Protein AF-0000000076625108 (afdb_homodimer)

Nearest PDB structures (foldseek):
  8j07-assembly1_r7  TM=9.253E-01  e=2.426E-12  Homo sapiens
  8glv-assembly1_AS  TM=9.129E-01  e=2.991E-11  Chlamydomonas reinhardtii
  8rgi-assembly1_B  TM=8.796E-01  e=7.860E-11  Homo sapiens
  8glv-assembly1_Lr  TM=9.052E-01  e=5.172E-09  Chlamydomonas reinhardtii
  8bx8-assembly1_O  TM=8.655E-01  e=1.254E-09  Tetrahymena thermophila

Structure (mmCIF, N/CA/C/O backbone):
data_AF-0000000076625108-model_v1
#
loop_
_entity.id
_entity.type
_entity.pdbx_description
1 polymer 'Dynein light chain'
#
loop_
_atom_site.group_PDB
_atom_site.id
_atom_site.type_symbol
_atom_site.label_atom_id
_atom_site.label_alt_id
_atom_site.label_comp_id
_atom_site.label_asym_id
_atom_site.label_entity_id
_atom_site.label_seq_id
_atom_site.pdbx_PDB_ins_code
_atom_site.Cartn_x
_atom_site.Cartn_y
_atom_site.Cartn_z
_atom_site.occupancy
_atom_site.B_iso_or_equiv
_atom_site.auth_seq_id
_atom_site.auth_comp_id
_atom_site.auth_asym_id
_atom_site.auth_atom_id
_atom_site.pdbx_PDB_model_num
ATOM 1 N N . MET A 1 1 ? -2.254 43.625 33.625 1 32.03 1 MET A N 1
ATOM 2 C CA . MET A 1 1 ? -2.299 42.156 33.688 1 32.03 1 MET A CA 1
ATOM 3 C C . MET A 1 1 ? -2.705 41.562 32.344 1 32.03 1 MET A C 1
ATOM 5 O O . MET A 1 1 ? -3.885 41.562 32 1 32.03 1 MET A O 1
ATOM 9 N N . LYS A 1 2 ? -2.039 41.875 31.297 1 38.66 2 LYS A N 1
ATOM 10 C CA . LYS A 1 2 ? -2.418 41.625 29.906 1 38.66 2 LYS A CA 1
ATOM 11 C C . LYS A 1 2 ? -2.486 40.156 29.578 1 38.66 2 LYS A C 1
ATOM 13 O O . LYS A 1 2 ? -1.507 39.438 29.766 1 38.66 2 LYS A O 1
ATOM 18 N N . GLY A 1 3 ? -3.65 39.469 29.844 1 35.78 3 GLY A N 1
ATOM 19 C CA . GLY A 1 3 ? -3.834 38.031 29.641 1 35.78 3 GLY A CA 1
ATOM 20 C C . GLY A 1 3 ? -3.363 37.562 28.266 1 35.78 3 GLY A C 1
ATOM 21 O O . GLY A 1 3 ? -3.811 38.094 27.25 1 35.78 3 GLY A O 1
ATOM 22 N N . THR A 1 4 ? -2.094 37.188 28.016 1 35.84 4 THR A N 1
ATOM 23 C CA . THR A 1 4 ? -1.548 36.594 26.812 1 35.84 4 THR A CA 1
ATOM 24 C C . THR A 1 4 ? -2.418 35.438 26.344 1 35.84 4 THR A C 1
ATOM 26 O O . THR A 1 4 ? -2.625 34.469 27.078 1 35.84 4 THR A O 1
ATOM 29 N N . ASN A 1 5 ? -3.561 35.656 25.641 1 36.81 5 ASN A N 1
ATOM 30 C CA . ASN A 1 5 ? -4.355 34.625 24.953 1 36.81 5 ASN A CA 1
ATOM 31 C C . ASN A 1 5 ? -3.477 33.688 24.141 1 36.81 5 ASN A C 1
ATOM 33 O O . ASN A 1 5 ? -2.941 34.062 23.109 1 36.81 5 ASN A O 1
ATOM 37 N N . SER A 1 6 ? -2.559 32.906 24.734 1 39.06 6 SER A N 1
ATOM 38 C CA . SER A 1 6 ? -1.94 31.812 24.016 1 39.06 6 SER A CA 1
ATOM 39 C C . SER A 1 6 ? -2.963 31.062 23.156 1 39.06 6 SER A C 1
ATOM 41 O O . SER A 1 6 ? -3.918 30.484 23.688 1 39.06 6 SER A O 1
ATOM 43 N N . GLN A 1 7 ? -3.461 31.625 22.094 1 38.47 7 GLN A N 1
ATOM 44 C CA . GLN A 1 7 ? -4.234 30.859 21.125 1 38.47 7 GLN A CA 1
ATOM 45 C C . GLN A 1 7 ? -3.676 29.438 20.969 1 38.47 7 GLN A C 1
ATOM 47 O O . GLN A 1 7 ? -2.572 29.25 20.469 1 38.47 7 GLN A O 1
ATOM 52 N N . GLU A 1 8 ? -3.693 28.594 22.016 1 37.47 8 GLU A N 1
ATOM 53 C CA . GLU A 1 8 ? -3.457 27.156 21.969 1 37.47 8 GLU A CA 1
ATOM 54 C C . GLU A 1 8 ? -4.055 26.547 20.703 1 37.47 8 GLU A C 1
ATOM 56 O O . GLU A 1 8 ? -5.23 26.766 20.391 1 37.47 8 GLU A O 1
ATOM 61 N N . ASN A 1 9 ? -3.443 26.688 19.562 1 40.31 9 ASN A N 1
ATOM 62 C CA . ASN A 1 9 ? -3.789 25.891 18.391 1 40.31 9 ASN A CA 1
ATOM 63 C C . ASN A 1 9 ? -4.387 24.547 18.781 1 40.31 9 ASN A C 1
ATOM 65 O O . ASN A 1 9 ? -3.678 23.672 19.281 1 40.31 9 ASN A O 1
ATOM 69 N N . TYR A 1 10 ? -5.457 24.453 19.5 1 40.16 10 TYR A N 1
ATOM 70 C CA . TYR A 1 10 ? -6.254 23.281 19.844 1 40.16 10 TYR A CA 1
ATOM 71 C C . TYR A 1 10 ? -6.398 22.359 18.641 1 40.16 10 TYR A C 1
ATOM 73 O O . TYR A 1 10 ? -7.008 22.719 17.625 1 40.16 10 TYR A O 1
ATOM 81 N N . TRP A 1 11 ? -5.332 21.719 18.109 1 46.56 11 TRP A N 1
ATOM 82 C CA . TRP A 1 11 ? -5.492 20.609 17.172 1 46.56 11 TRP A CA 1
ATOM 83 C C . TRP A 1 11 ? -6.703 19.766 17.531 1 46.56 11 TRP A C 1
ATOM 85 O O . TRP A 1 11 ? -6.734 19.141 18.609 1 46.56 11 TRP A O 1
ATOM 95 N N . THR A 1 12 ? -7.812 20.109 17.312 1 50.09 12 THR A N 1
ATOM 96 C CA . THR A 1 12 ? -9.016 19.344 17.625 1 50.09 12 THR A CA 1
ATOM 97 C C . THR A 1 12 ? -8.953 17.969 17 1 50.09 12 THR A C 1
ATOM 99 O O . THR A 1 12 ? -8.68 17.828 15.797 1 50.09 12 THR A O 1
ATOM 102 N N . ARG A 1 13 ? -8.477 16.938 17.766 1 54.97 13 ARG A N 1
ATOM 103 C CA . ARG A 1 13 ? -8.664 15.547 17.375 1 54.97 13 ARG A CA 1
ATOM 104 C C . ARG A 1 13 ? -10.031 15.328 16.75 1 54.97 13 ARG A C 1
ATOM 106 O O . ARG A 1 13 ? -11.016 15.953 17.156 1 54.97 13 ARG A O 1
ATOM 113 N N . PRO A 1 14 ? -10 14.797 15.539 1 57.16 14 PRO A N 1
ATOM 114 C CA . PRO A 1 14 ? -11.297 14.555 14.898 1 57.16 14 PRO A CA 1
ATOM 115 C C . PRO A 1 14 ? -12.32 13.945 15.859 1 57.16 14 PRO A C 1
ATOM 117 O O . PRO A 1 14 ? -11.953 13.203 16.766 1 57.16 14 PRO A O 1
ATOM 120 N N . SER A 1 15 ? -13.508 14.523 15.836 1 62.19 15 SER A N 1
ATOM 121 C CA . SER A 1 15 ? -14.609 13.82 16.5 1 62.19 15 SER A CA 1
ATOM 122 C C . SER A 1 15 ? -14.758 12.398 15.961 1 62.19 15 SER A C 1
ATOM 124 O O . SER A 1 15 ? -14.234 12.078 14.891 1 62.19 15 SER A O 1
ATOM 126 N N . TYR A 1 16 ? -15.234 11.414 16.797 1 53.62 16 TYR A N 1
ATOM 127 C CA . TYR A 1 16 ? -15.43 10.016 16.469 1 53.62 16 TYR A CA 1
ATOM 128 C C . TYR A 1 16 ? -16.031 9.867 15.078 1 53.62 16 TYR A C 1
ATOM 130 O O . TYR A 1 16 ? -15.688 8.953 14.328 1 53.62 16 TYR A O 1
ATOM 138 N N . LYS A 1 17 ? -16.859 10.898 14.75 1 59.78 17 LYS A N 1
ATOM 139 C CA . LYS A 1 17 ? -17.578 10.805 13.492 1 59.78 17 LYS A CA 1
ATOM 140 C C . LYS A 1 17 ? -16.688 11.133 12.305 1 59.78 17 LYS A C 1
ATOM 142 O O . LYS A 1 17 ? -17.016 10.812 11.164 1 59.78 17 LYS A O 1
ATOM 147 N N . GLU A 1 18 ? -15.555 11.602 12.656 1 72.5 18 GLU A N 1
ATOM 148 C CA . GLU A 1 18 ? -14.711 12.086 11.57 1 72.5 18 GLU A CA 1
ATOM 149 C C . GLU A 1 18 ? -13.492 11.195 11.375 1 72.5 18 GLU A C 1
ATOM 151 O O . GLU A 1 18 ? -12.539 11.578 10.695 1 72.5 18 GLU A O 1
ATOM 156 N N . LYS A 1 19 ? -13.68 9.953 11.875 1 87.94 19 LYS A N 1
ATOM 157 C CA . LYS A 1 19 ? -12.516 9.078 11.812 1 87.94 19 LYS A CA 1
ATOM 158 C C . LYS A 1 19 ? -12.586 8.156 10.594 1 87.94 19 LYS A C 1
ATOM 160 O O . LYS A 1 19 ? -13.672 7.867 10.094 1 87.94 19 LYS A O 1
ATOM 165 N N . PHE A 1 20 ? -11.523 7.832 10.07 1 95.69 20 PHE A N 1
ATOM 166 C CA . PHE A 1 20 ? -11.43 6.785 9.062 1 95.69 20 PHE A CA 1
ATOM 167 C C . PHE A 1 20 ? -11.883 5.445 9.625 1 95.69 20 PHE A C 1
ATOM 169 O O . PHE A 1 20 ? -11.359 4.984 10.641 1 95.69 20 PHE A O 1
ATOM 176 N N . CYS A 1 21 ? -12.898 4.809 8.984 1 95.69 21 CYS A N 1
ATOM 177 C CA . CYS A 1 21 ? -13.461 3.551 9.461 1 95.69 21 CYS A CA 1
ATOM 178 C C . CYS A 1 21 ? -13.062 2.395 8.547 1 95.69 21 CYS A C 1
ATOM 180 O O . CYS A 1 21 ? -13.688 2.178 7.508 1 95.69 21 CYS A O 1
ATOM 182 N N . PRO A 1 22 ? -12.141 1.574 8.992 1 97.31 22 PRO A N 1
ATOM 183 C CA . PRO A 1 22 ? -11.648 0.496 8.133 1 97.31 22 PRO A CA 1
ATOM 184 C C . PRO A 1 22 ? -12.75 -0.484 7.723 1 97.31 22 PRO A C 1
ATOM 186 O O . PRO A 1 22 ? -12.75 -0.975 6.59 1 97.31 22 PRO A O 1
ATOM 189 N N . LEU A 1 23 ? -13.68 -0.772 8.602 1 97.19 23 LEU A N 1
ATOM 190 C CA . LEU A 1 23 ? -14.742 -1.723 8.289 1 97.19 23 LEU A CA 1
ATOM 191 C C . LEU A 1 23 ? -15.625 -1.2 7.164 1 97.19 23 LEU A C 1
ATOM 193 O O . LEU A 1 23 ? -15.961 -1.941 6.238 1 97.19 23 LEU A O 1
ATOM 197 N N . LYS A 1 24 ? -16 0.009 7.238 1 97.19 24 LYS A N 1
ATOM 198 C CA . LYS A 1 24 ? -16.797 0.635 6.188 1 97.19 24 LYS A CA 1
ATOM 199 C C . LYS A 1 24 ? -16.031 0.652 4.859 1 97.19 24 LYS A C 1
ATOM 201 O O . LYS A 1 24 ? -16.609 0.346 3.811 1 97.19 24 LYS A O 1
ATOM 206 N N . VAL A 1 25 ? -14.797 0.988 4.879 1 98.25 25 VAL A N 1
ATOM 207 C CA . VAL A 1 25 ? -13.969 1.066 3.674 1 98.25 25 VAL A CA 1
ATOM 208 C C . VAL A 1 25 ? -13.82 -0.324 3.062 1 98.25 25 VAL A C 1
ATOM 210 O O . VAL A 1 25 ? -13.875 -0.481 1.84 1 98.25 25 VAL A O 1
ATOM 213 N N . ARG A 1 26 ? -13.695 -1.287 3.893 1 98.31 26 ARG A N 1
A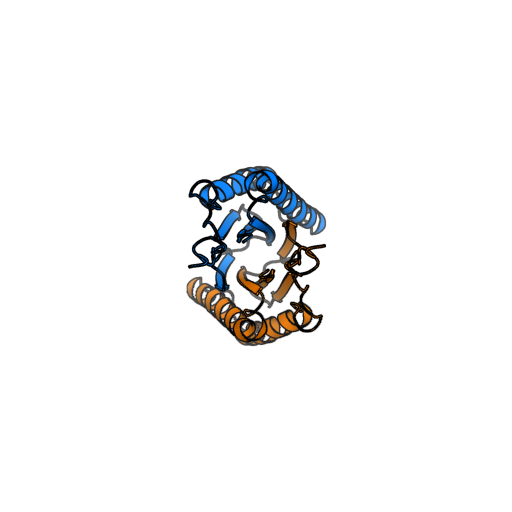TOM 214 C CA . ARG A 1 26 ? -13.602 -2.66 3.408 1 98.31 26 ARG A CA 1
ATOM 215 C C . ARG A 1 26 ? -14.867 -3.064 2.658 1 98.31 26 ARG A C 1
ATOM 217 O O . ARG A 1 26 ? -14.797 -3.715 1.614 1 98.31 26 ARG A O 1
ATOM 224 N N . GLU A 1 27 ? -15.961 -2.707 3.174 1 98.44 27 GLU A N 1
ATOM 225 C CA . GLU A 1 27 ? -17.219 -3 2.502 1 98.44 27 GLU A CA 1
ATOM 226 C C . GLU A 1 27 ? -17.297 -2.307 1.144 1 98.44 27 GLU A C 1
ATOM 228 O O . GLU A 1 27 ? -17.781 -2.885 0.171 1 98.44 27 GLU A O 1
ATOM 233 N N . ILE A 1 28 ? -16.875 -1.122 1.081 1 98.31 28 ILE A N 1
ATOM 234 C CA . ILE A 1 28 ? -16.812 -0.384 -0.177 1 98.31 28 ILE A CA 1
ATOM 235 C C . ILE A 1 28 ? -15.93 -1.124 -1.174 1 98.31 28 ILE A C 1
ATOM 237 O O . ILE A 1 28 ? -16.312 -1.33 -2.326 1 98.31 28 ILE A O 1
ATOM 241 N N . MET A 1 29 ? -14.719 -1.579 -0.732 1 98.75 29 MET A N 1
ATOM 242 C CA . MET A 1 29 ? -13.789 -2.297 -1.596 1 98.75 29 MET A CA 1
ATOM 243 C C . MET A 1 29 ? -14.398 -3.602 -2.094 1 98.75 29 MET A C 1
ATOM 245 O O . MET A 1 29 ? -14.305 -3.926 -3.279 1 98.75 29 MET A O 1
ATOM 249 N N . LYS A 1 30 ? -15.047 -4.27 -1.184 1 98.75 30 LYS A N 1
ATOM 250 C CA . LYS A 1 30 ? -15.711 -5.523 -1.529 1 98.75 30 LYS A CA 1
ATOM 251 C C . LYS A 1 30 ? -16.734 -5.32 -2.635 1 98.75 30 LYS A C 1
ATOM 253 O O . LYS A 1 30 ? -16.75 -6.051 -3.627 1 98.75 30 LYS A O 1
ATOM 258 N N . ASN A 1 31 ? -17.516 -4.293 -2.516 1 98.69 31 ASN A N 1
ATOM 259 C CA . ASN A 1 31 ? -18.594 -4.012 -3.451 1 98.69 31 ASN A CA 1
ATOM 260 C C . ASN A 1 31 ? -18.062 -3.578 -4.812 1 98.69 31 ASN A C 1
ATOM 262 O O . ASN A 1 31 ? -18.75 -3.73 -5.828 1 98.69 31 ASN A O 1
ATOM 266 N N . ILE A 1 32 ? -16.906 -3.07 -4.859 1 98.69 32 ILE A N 1
ATOM 267 C CA . ILE A 1 32 ? -16.297 -2.605 -6.109 1 98.69 32 ILE A CA 1
ATOM 268 C C . ILE A 1 32 ? -15.555 -3.752 -6.781 1 98.69 32 ILE A C 1
ATOM 270 O O . ILE A 1 32 ? -15.648 -3.936 -7.996 1 98.69 32 ILE A O 1
ATOM 274 N N . VAL A 1 33 ? -14.852 -4.574 -6.039 1 98.75 33 VAL A N 1
ATOM 275 C CA . VAL A 1 33 ? -13.914 -5.562 -6.562 1 98.75 33 VAL A CA 1
ATOM 276 C C . VAL A 1 33 ? -14.672 -6.801 -7.031 1 98.75 33 VAL A C 1
ATOM 278 O O . VAL A 1 33 ? -14.453 -7.285 -8.141 1 98.75 33 VAL A O 1
ATOM 281 N N . GLU A 1 34 ? -15.523 -7.309 -6.238 1 98.56 34 GLU A N 1
ATOM 282 C CA . GLU A 1 34 ? -16.141 -8.609 -6.48 1 98.56 34 GLU A CA 1
ATOM 283 C C . GLU A 1 34 ? -16.891 -8.633 -7.805 1 98.56 34 GLU A C 1
ATOM 285 O O . GLU A 1 34 ? -16.688 -9.516 -8.633 1 98.56 34 GLU A O 1
ATOM 290 N N . PRO A 1 35 ? -17.719 -7.617 -8.117 1 98.25 35 PRO A N 1
ATOM 291 C CA . PRO A 1 35 ? -18.422 -7.656 -9.406 1 98.25 35 PRO A CA 1
ATOM 292 C C . PRO A 1 35 ? -17.484 -7.578 -10.602 1 98.25 35 PRO A C 1
ATOM 294 O O . PRO A 1 35 ? -17.797 -8.086 -11.68 1 98.25 35 PRO A O 1
ATOM 297 N N . LYS A 1 36 ? -16.328 -6.996 -10.461 1 97.69 36 LYS A N 1
ATOM 298 C CA . LYS A 1 36 ? -15.391 -6.797 -11.562 1 97.69 36 LYS A CA 1
ATOM 299 C C . LYS A 1 36 ? -14.555 -8.047 -11.805 1 97.69 36 LYS A C 1
ATOM 301 O O . LYS A 1 36 ? -14.18 -8.344 -12.945 1 97.69 36 LYS A O 1
ATOM 306 N N . LEU A 1 37 ? -14.289 -8.852 -10.695 1 97.25 37 LEU A N 1
ATOM 307 C CA . LEU A 1 37 ? -13.219 -9.828 -10.852 1 97.25 37 LEU A CA 1
ATOM 308 C C . LEU A 1 37 ? -13.734 -11.242 -10.648 1 97.25 37 LEU A C 1
ATOM 310 O O . LEU A 1 37 ? -13.031 -12.219 -10.93 1 97.25 37 LEU A O 1
ATOM 314 N N . ILE A 1 38 ? -14.961 -11.453 -10.188 1 97 38 ILE A N 1
ATOM 315 C CA . ILE A 1 38 ? -15.445 -12.758 -9.766 1 97 38 ILE A CA 1
ATOM 316 C C . ILE A 1 38 ? -15.367 -13.742 -10.938 1 97 38 ILE A C 1
ATOM 318 O O . ILE A 1 38 ? -15.07 -14.922 -10.75 1 97 38 ILE A O 1
ATOM 322 N N . GLU A 1 39 ? -15.547 -13.266 -12.133 1 94.94 39 GLU A N 1
ATOM 323 C CA . GLU A 1 39 ? -15.562 -14.164 -13.289 1 94.94 39 GLU A CA 1
ATOM 324 C C . GLU A 1 39 ? -14.344 -13.945 -14.18 1 94.94 39 GLU A C 1
ATOM 326 O O . GLU A 1 39 ? -14.242 -14.539 -15.25 1 94.94 39 GLU A O 1
ATOM 331 N N . GLU A 1 40 ? -13.508 -13.07 -13.766 1 94.69 40 GLU A N 1
ATOM 332 C CA . GLU A 1 40 ? -12.359 -12.727 -14.602 1 94.69 40 GLU A CA 1
ATOM 333 C C . GLU A 1 40 ? -11.234 -13.734 -14.438 1 94.69 40 GLU A C 1
ATOM 335 O O . GLU A 1 40 ? -11.023 -14.273 -13.352 1 94.69 40 GLU A O 1
ATOM 340 N N . LYS A 1 41 ? -10.594 -14.047 -15.531 1 93.38 41 LYS A N 1
ATOM 341 C CA . LYS A 1 41 ? -9.398 -14.883 -15.508 1 93.38 41 LYS A CA 1
ATOM 342 C C . LYS A 1 41 ? -8.133 -14.047 -15.68 1 93.38 41 LYS A C 1
ATOM 344 O O . LYS A 1 41 ? -8.164 -13 -16.328 1 93.38 41 LYS A O 1
ATOM 349 N N . TYR A 1 42 ? -7.188 -14.516 -15.016 1 91.75 42 TYR A N 1
ATOM 350 C CA . TYR A 1 42 ? -5.906 -13.852 -15.219 1 91.75 42 TYR A CA 1
ATOM 351 C C .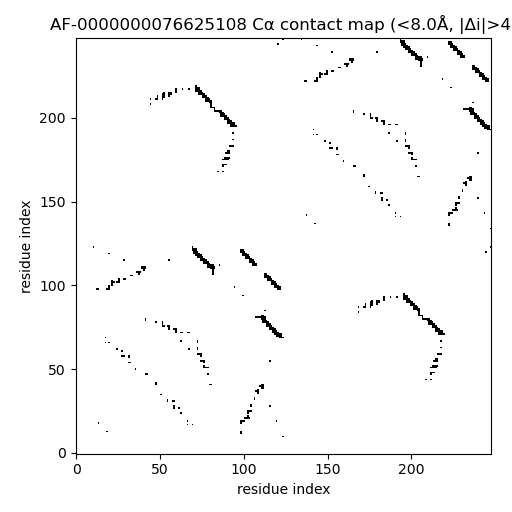 TYR A 1 42 ? -5.32 -14.195 -16.578 1 91.75 42 TYR A C 1
ATOM 353 O O . TYR A 1 42 ? -4.5 -15.102 -16.703 1 91.75 42 TYR A O 1
ATOM 361 N N . GLN A 1 43 ? -5.984 -13.625 -17.609 1 80.19 43 GLN A N 1
ATOM 362 C CA . GLN A 1 43 ? -5.602 -13.859 -18.984 1 80.19 43 GLN A CA 1
ATOM 363 C C . GLN A 1 43 ? -5.324 -12.555 -19.719 1 80.19 43 GLN A C 1
ATOM 365 O O . GLN A 1 43 ? -6.156 -11.641 -19.719 1 80.19 43 GLN A O 1
ATOM 370 N N . GLY A 1 44 ? -4.062 -12.258 -19.906 1 75 44 GLY A N 1
ATOM 371 C CA . GLY A 1 44 ? -3.658 -11.109 -20.688 1 75 44 GLY A CA 1
ATOM 372 C C . GLY A 1 44 ? -3.271 -9.906 -19.844 1 75 44 GLY A C 1
ATOM 373 O O . GLY A 1 44 ? -4.082 -9.406 -19.062 1 75 44 GLY A O 1
ATOM 374 N N . ARG A 1 45 ? -2.285 -9.383 -20.016 1 75.75 45 ARG A N 1
ATOM 375 C CA . ARG A 1 45 ? -1.672 -8.32 -1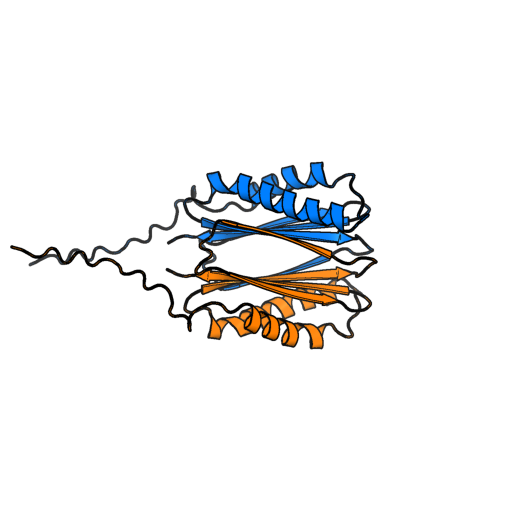9.234 1 75.75 45 ARG A CA 1
ATOM 376 C C . ARG A 1 45 ? -2.461 -7.02 -19.359 1 75.75 45 ARG A C 1
ATOM 378 O O . ARG A 1 45 ? -2.705 -6.332 -18.375 1 75.75 45 ARG A O 1
ATOM 385 N N . THR A 1 46 ? -3.053 -6.887 -20.516 1 83.44 46 THR A N 1
ATOM 386 C CA . THR A 1 46 ? -3.699 -5.605 -20.766 1 83.44 46 THR A CA 1
ATOM 387 C C . THR A 1 46 ? -5.008 -5.492 -19.984 1 83.44 46 THR A C 1
ATOM 389 O O . THR A 1 46 ? -5.277 -4.465 -19.359 1 83.44 46 THR A O 1
ATOM 392 N N . ALA A 1 47 ? -5.73 -6.531 -20 1 89 47 ALA A N 1
ATOM 393 C CA . ALA A 1 47 ? -7.012 -6.504 -19.297 1 89 47 ALA A CA 1
ATOM 394 C C . ALA A 1 47 ? -6.809 -6.375 -17.781 1 89 47 ALA A C 1
ATOM 396 O O . ALA A 1 47 ? -7.508 -5.605 -17.125 1 89 47 ALA A O 1
ATOM 397 N N . ILE A 1 48 ? -5.879 -7.047 -17.297 1 93.06 48 ILE A N 1
ATOM 398 C CA . ILE A 1 48 ? -5.617 -7.027 -15.859 1 93.06 48 ILE A CA 1
ATOM 399 C C . ILE A 1 48 ? -5.125 -5.645 -15.445 1 93.06 48 ILE A C 1
ATOM 401 O O . ILE A 1 48 ? -5.52 -5.125 -14.398 1 93.06 48 ILE A O 1
ATOM 405 N N . ASN A 1 49 ? -4.316 -5.07 -16.328 1 94.25 49 ASN A N 1
ATOM 406 C CA . ASN A 1 49 ? -3.863 -3.711 -16.047 1 94.25 49 ASN A CA 1
ATOM 407 C C . ASN A 1 49 ? -5.035 -2.736 -15.953 1 94.25 49 ASN A C 1
ATOM 409 O O . ASN A 1 49 ? -5.062 -1.881 -15.062 1 94.25 49 ASN A O 1
ATOM 413 N N . GLN A 1 50 ? -5.898 -2.881 -16.828 1 96.12 50 GLN A N 1
ATOM 414 C CA . GLN A 1 50 ? -7.059 -1.996 -16.812 1 96.12 50 GLN A CA 1
ATOM 415 C C . GLN A 1 50 ? -7.883 -2.178 -15.539 1 96.12 50 GLN A C 1
ATOM 417 O O . GLN A 1 50 ? -8.398 -1.207 -14.984 1 96.12 50 GLN A O 1
ATOM 422 N N . TYR A 1 51 ? -8 -3.41 -15.086 1 97.19 51 TYR A N 1
ATOM 423 C CA . TYR A 1 51 ? -8.742 -3.68 -13.859 1 97.19 51 TYR A CA 1
ATOM 424 C C . TYR A 1 51 ? -8.078 -3.012 -12.656 1 97.19 51 TYR A C 1
ATOM 426 O O . TYR A 1 51 ? -8.766 -2.459 -11.797 1 97.19 51 TYR A O 1
ATOM 434 N N . THR A 1 52 ? -6.742 -3.109 -12.625 1 97.75 52 THR A N 1
ATOM 435 C CA . THR A 1 52 ? -6.07 -2.479 -11.492 1 97.75 52 THR A CA 1
ATOM 436 C C . THR A 1 52 ? -6.375 -0.983 -11.453 1 97.75 52 THR A C 1
ATOM 438 O O . THR A 1 52 ? -6.676 -0.436 -10.391 1 97.75 52 THR A O 1
ATOM 441 N N . TYR A 1 53 ? -6.395 -0.357 -12.586 1 97.5 53 TYR A N 1
ATOM 442 C CA . TYR A 1 53 ? -6.641 1.079 -12.648 1 97.5 53 TYR A CA 1
ATOM 443 C C . TYR A 1 53 ? -8.094 1.401 -12.32 1 97.5 53 TYR A C 1
ATOM 445 O O . TYR A 1 53 ? -8.367 2.326 -11.555 1 97.5 53 TYR A O 1
ATOM 453 N N . ASP A 1 54 ? -8.953 0.675 -12.852 1 98.38 54 ASP A N 1
ATOM 454 C CA . ASP A 1 54 ? -10.375 0.91 -12.641 1 98.38 54 ASP A CA 1
ATOM 455 C C . ASP A 1 54 ? -10.758 0.744 -11.172 1 98.38 54 ASP A C 1
ATOM 457 O O . ASP A 1 54 ? -11.523 1.543 -10.625 1 98.38 54 ASP A O 1
ATOM 461 N N . ILE A 1 55 ? -10.227 -0.279 -10.617 1 98.69 55 ILE A N 1
ATOM 462 C CA . ILE A 1 55 ? -10.531 -0.544 -9.219 1 98.69 55 ILE A CA 1
ATOM 463 C C . ILE A 1 55 ? -9.945 0.559 -8.336 1 98.69 55 ILE A C 1
ATOM 465 O O . ILE A 1 55 ? -10.625 1.103 -7.469 1 98.69 55 ILE A O 1
ATOM 469 N N . ALA A 1 56 ? -8.727 0.915 -8.57 1 98.62 56 ALA A N 1
ATOM 470 C CA . ALA A 1 56 ? -8.094 1.976 -7.793 1 98.62 56 ALA A CA 1
ATOM 471 C C . ALA A 1 56 ? -8.875 3.281 -7.906 1 98.62 56 ALA A C 1
ATOM 473 O O . ALA A 1 56 ? -9.133 3.947 -6.902 1 98.62 56 ALA A O 1
ATOM 474 N N . GLU A 1 57 ? -9.242 3.586 -9.078 1 98.38 57 GLU A N 1
ATOM 475 C CA . GLU A 1 57 ? -9.992 4.812 -9.328 1 98.38 57 GLU A CA 1
ATOM 476 C C . GLU A 1 57 ? -11.359 4.777 -8.656 1 98.38 57 GLU A C 1
ATOM 478 O O . GLU A 1 57 ? -11.773 5.75 -8.023 1 98.38 57 GLU A O 1
ATOM 483 N N . SER A 1 58 ? -12.07 3.742 -8.773 1 98.5 58 SER A N 1
ATOM 484 C CA . SER A 1 58 ? -13.406 3.604 -8.195 1 98.5 58 SER A CA 1
ATOM 485 C C . SER A 1 58 ? -13.367 3.689 -6.676 1 98.5 58 SER A C 1
ATOM 487 O O . SER A 1 58 ? -14.203 4.359 -6.062 1 98.5 58 SER A O 1
ATOM 489 N N . VAL A 1 59 ? -12.391 2.979 -6.09 1 98.56 59 VAL A N 1
ATOM 490 C CA . VAL A 1 59 ? -12.273 3.016 -4.637 1 98.56 59 VAL A CA 1
ATOM 491 C C . VAL A 1 59 ? -11.914 4.43 -4.184 1 98.56 59 VAL A C 1
ATOM 493 O O . VAL A 1 59 ? -12.539 4.973 -3.27 1 98.56 59 VAL A O 1
ATOM 496 N N . ARG A 1 60 ? -10.938 5.031 -4.816 1 98 60 ARG A N 1
ATOM 497 C CA . ARG A 1 60 ? -10.555 6.395 -4.469 1 98 60 ARG A CA 1
ATOM 498 C C . ARG A 1 60 ? -11.75 7.344 -4.57 1 98 60 ARG A C 1
ATOM 500 O O . ARG A 1 60 ? -11.977 8.156 -3.67 1 98 60 ARG A O 1
ATOM 507 N N . ASN A 1 61 ? -12.492 7.246 -5.648 1 98 61 ASN A N 1
ATOM 508 C CA . ASN A 1 61 ? -13.656 8.109 -5.863 1 98 61 ASN A CA 1
ATOM 509 C C . ASN A 1 61 ? -14.719 7.887 -4.797 1 98 61 ASN A C 1
ATOM 511 O O . ASN A 1 61 ? -15.359 8.836 -4.344 1 98 61 ASN A O 1
ATOM 515 N N . ALA A 1 62 ? -14.93 6.699 -4.41 1 97.62 62 ALA A N 1
ATOM 516 C CA . ALA A 1 62 ? -15.922 6.383 -3.381 1 97.62 62 ALA A CA 1
ATOM 517 C C . ALA A 1 62 ? -15.516 6.977 -2.033 1 97.62 62 ALA A C 1
ATOM 519 O O . ALA A 1 62 ? -16.375 7.34 -1.226 1 97.62 62 ALA A O 1
ATOM 520 N N . LEU A 1 63 ? -14.234 7.059 -1.772 1 97.25 63 LEU A N 1
ATOM 521 C CA . LEU A 1 63 ? -13.742 7.547 -0.488 1 97.25 63 LEU A CA 1
ATOM 522 C C . LEU A 1 63 ? -13.672 9.07 -0.476 1 97.25 63 LEU A C 1
ATOM 524 O O . LEU A 1 63 ? -13.617 9.688 0.591 1 97.25 63 LEU A O 1
ATOM 528 N N . LYS A 1 64 ? -13.562 9.688 -1.587 1 94.75 64 LYS A N 1
ATOM 529 C CA . LYS A 1 64 ? -13.336 11.117 -1.738 1 94.75 64 LYS A CA 1
ATOM 530 C C . LYS A 1 64 ? -14.367 11.922 -0.952 1 94.75 64 LYS A C 1
ATOM 532 O O . LYS A 1 64 ? -14.008 12.742 -0.105 1 94.75 64 LYS A O 1
ATOM 537 N N . ASP A 1 65 ? -15.609 11.688 -1.109 1 87.06 65 ASP A N 1
ATOM 538 C CA . ASP A 1 65 ? -16.625 12.523 -0.479 1 87.06 65 ASP A CA 1
ATOM 539 C C . ASP A 1 65 ? -16.75 12.219 1.013 1 87.06 65 ASP A C 1
ATOM 541 O O . ASP A 1 65 ? -17.188 13.062 1.793 1 87.06 65 ASP A O 1
ATOM 545 N N . GLU A 1 66 ? -16.219 11.125 1.336 1 90.81 66 GLU A N 1
ATOM 546 C CA . GLU A 1 66 ? -16.406 10.672 2.711 1 90.81 66 GLU A CA 1
ATOM 547 C C . GLU A 1 66 ? -15.234 11.086 3.596 1 90.81 66 GLU A C 1
ATOM 549 O O . GLU A 1 66 ? -15.422 11.43 4.762 1 90.81 66 GLU A O 1
ATOM 554 N N . TYR A 1 67 ? -14.07 11.117 3.025 1 93.44 67 TYR A N 1
ATOM 555 C CA . TYR A 1 67 ? -12.922 11.188 3.924 1 93.44 67 TYR A CA 1
ATOM 556 C C . TYR A 1 67 ? -12 12.336 3.539 1 93.44 67 TYR A C 1
ATOM 558 O O . TYR A 1 67 ? -11.188 12.789 4.352 1 93.44 67 TYR A O 1
ATOM 566 N N . THR A 1 68 ? -12.062 12.953 2.467 1 91.5 68 THR A N 1
ATOM 567 C CA . THR A 1 68 ? -10.961 13.766 1.956 1 91.5 68 THR A CA 1
ATOM 568 C C . THR A 1 68 ? -10.984 15.156 2.584 1 91.5 68 THR A C 1
ATOM 570 O O . THR A 1 68 ? -10.047 15.938 2.395 1 91.5 68 THR A O 1
ATOM 573 N N . ASN A 1 69 ? -12.023 15.438 3.322 1 91.5 69 ASN A N 1
ATOM 574 C CA . ASN A 1 69 ? -12.023 16.703 4.062 1 91.5 69 ASN A CA 1
ATOM 575 C C . ASN A 1 69 ? -11.016 16.672 5.211 1 91.5 69 ASN A C 1
ATOM 577 O O . ASN A 1 69 ? -10.5 17.719 5.613 1 91.5 69 ASN A O 1
ATOM 581 N N . ARG A 1 70 ? -10.703 15.523 5.699 1 93.12 70 ARG A N 1
ATOM 582 C CA . ARG A 1 70 ? -9.867 15.438 6.895 1 93.12 70 ARG A CA 1
ATOM 583 C C . ARG A 1 70 ? -8.703 14.469 6.68 1 93.12 70 ARG A C 1
ATOM 585 O O . ARG A 1 70 ? -7.852 14.312 7.555 1 93.12 70 ARG A O 1
ATOM 592 N N . PHE A 1 71 ? -8.68 13.836 5.531 1 96.44 71 PHE A N 1
ATOM 593 C CA . PHE A 1 71 ? -7.648 12.836 5.309 1 96.44 71 PHE A CA 1
ATOM 594 C C . PHE A 1 71 ? -7.031 12.992 3.924 1 96.44 71 PHE A C 1
ATOM 596 O O . PHE A 1 71 ? -7.734 13.289 2.955 1 96.44 71 PHE A O 1
ATOM 603 N N . LYS A 1 72 ? -5.754 12.766 3.814 1 96.81 72 LYS A N 1
ATOM 604 C CA . LYS A 1 72 ? -5.125 12.359 2.561 1 96.81 72 LYS A CA 1
ATOM 605 C C . LYS A 1 72 ? -5.336 10.875 2.293 1 96.81 72 LYS A C 1
ATOM 607 O O . LYS A 1 72 ? -5.195 10.047 3.197 1 96.81 72 LYS A O 1
ATOM 612 N N . ILE A 1 73 ? -5.664 10.531 1.037 1 97.75 73 ILE A N 1
ATOM 613 C CA . ILE A 1 73 ? -6.02 9.148 0.719 1 97.75 73 ILE A CA 1
ATOM 614 C C . ILE A 1 73 ? -5.121 8.633 -0.4 1 97.75 73 ILE A C 1
ATOM 616 O O . ILE A 1 73 ? -4.879 9.328 -1.387 1 97.75 73 ILE A O 1
ATOM 620 N N . MET A 1 74 ? -4.625 7.449 -0.269 1 97.44 74 MET A N 1
ATOM 621 C CA . MET A 1 74 ? -3.965 6.699 -1.333 1 97.44 74 MET A CA 1
ATOM 622 C C . MET A 1 74 ? -4.527 5.285 -1.431 1 97.44 74 MET A C 1
ATOM 624 O O . MET A 1 74 ? -4.672 4.598 -0.417 1 97.44 74 MET A O 1
ATOM 628 N N . VAL A 1 75 ? -4.855 4.898 -2.605 1 98.38 75 VAL A N 1
ATOM 629 C CA . VAL A 1 75 ? -5.352 3.551 -2.859 1 98.38 75 VAL A CA 1
ATOM 630 C C . VAL A 1 75 ? -4.355 2.789 -3.729 1 98.38 75 VAL A C 1
ATOM 632 O O . VAL A 1 75 ? -3.871 3.312 -4.734 1 98.38 75 VAL A O 1
ATOM 635 N N . GLN A 1 76 ? -4.035 1.627 -3.33 1 97.44 76 GLN A N 1
ATOM 636 C CA . GLN A 1 76 ? -3.164 0.722 -4.07 1 97.44 76 GLN A CA 1
ATOM 637 C C . GLN A 1 76 ? -3.865 -0.601 -4.363 1 97.44 76 GLN A C 1
ATOM 639 O O . GLN A 1 76 ? -4.492 -1.186 -3.477 1 97.44 76 GLN A O 1
ATOM 644 N N . VAL A 1 77 ? -3.723 -1.061 -5.613 1 98.06 77 VAL A N 1
ATOM 645 C CA . VAL A 1 77 ? -4.297 -2.332 -6.039 1 98.06 77 VAL A CA 1
ATOM 646 C C . VAL A 1 77 ? -3.205 -3.217 -6.641 1 98.06 77 VAL A C 1
ATOM 648 O O . VAL A 1 77 ? -2.4 -2.756 -7.453 1 98.06 77 VAL A O 1
ATOM 651 N N . VAL A 1 78 ? -3.145 -4.488 -6.234 1 95.44 78 VAL A N 1
ATOM 652 C CA . VAL A 1 78 ? -2.27 -5.5 -6.812 1 95.44 78 VAL A CA 1
ATOM 653 C C . VAL A 1 78 ? -3.1 -6.699 -7.27 1 95.44 78 VAL A C 1
ATOM 655 O O . VAL A 1 78 ? -3.883 -7.254 -6.496 1 95.44 78 VAL A O 1
ATOM 658 N N . ILE A 1 79 ? -2.971 -7.078 -8.484 1 94.88 79 ILE A N 1
ATOM 659 C CA . ILE A 1 79 ? -3.617 -8.273 -9.016 1 94.88 79 ILE A CA 1
ATOM 660 C C . ILE A 1 79 ? -2.564 -9.227 -9.578 1 94.88 79 ILE A C 1
ATOM 662 O O . ILE A 1 79 ? -1.65 -8.805 -10.289 1 94.88 79 ILE A O 1
ATOM 666 N N . GLY A 1 80 ? -2.672 -10.469 -9.242 1 92.12 80 GLY A N 1
ATOM 667 C CA . GLY A 1 80 ? -1.768 -11.484 -9.75 1 92.12 80 GLY A CA 1
ATOM 668 C C . GLY A 1 80 ? -2.451 -12.812 -10.016 1 92.12 80 GLY A C 1
ATOM 669 O O . GLY A 1 80 ? -3.592 -13.023 -9.602 1 92.12 80 GLY A O 1
ATOM 670 N N . GLU A 1 81 ? -1.728 -13.578 -10.734 1 90.88 81 GLU A N 1
ATOM 671 C CA . GLU A 1 81 ? -2.227 -14.93 -10.992 1 90.88 81 GLU A CA 1
ATOM 672 C C . GLU A 1 81 ? -2.203 -15.781 -9.727 1 90.88 81 GLU A C 1
ATOM 674 O O . GLU A 1 81 ? -1.218 -15.773 -8.992 1 90.88 81 GLU A O 1
ATOM 679 N N . LYS A 1 82 ? -3.439 -16.312 -9.422 1 86.19 82 LYS A N 1
ATOM 680 C CA . LYS A 1 82 ? -3.512 -17.203 -8.266 1 86.19 82 LYS A CA 1
ATOM 681 C C . LYS A 1 82 ? -2.898 -18.562 -8.578 1 86.19 82 LYS A C 1
ATOM 683 O O . LYS A 1 82 ? -3.309 -19.234 -9.523 1 86.19 82 LYS A O 1
ATOM 688 N N . GLN A 1 83 ? -1.79 -18.859 -7.742 1 75.69 83 GLN A N 1
ATOM 689 C CA . GLN A 1 83 ? -1.304 -20.234 -7.77 1 75.69 83 GLN A CA 1
ATOM 690 C C . GLN A 1 83 ? -1.041 -20.766 -6.359 1 75.69 83 GLN A C 1
ATOM 692 O O . GLN A 1 83 ? -0.555 -20.016 -5.5 1 75.69 83 GLN A O 1
ATOM 697 N N . GLY A 1 84 ? -1.59 -21.828 -6.16 1 74.5 84 GLY A N 1
ATOM 698 C CA . GLY A 1 84 ? -1.216 -22.547 -4.953 1 74.5 84 GLY A CA 1
ATOM 699 C C . GLY A 1 84 ? -1.769 -21.906 -3.689 1 74.5 84 GLY A C 1
ATOM 700 O O . GLY A 1 84 ? -2.973 -21.672 -3.584 1 74.5 84 GLY A O 1
ATOM 701 N N . GLN A 1 85 ? -0.779 -21.391 -2.758 1 71.88 85 GLN A N 1
ATOM 702 C CA . GLN A 1 85 ? -1.091 -21.094 -1.363 1 71.88 85 GLN A CA 1
ATOM 703 C C . GLN A 1 85 ? -1.437 -19.609 -1.184 1 71.88 85 GLN A C 1
ATOM 705 O O . GLN A 1 85 ? -1.529 -19.125 -0.055 1 71.88 85 GLN A O 1
ATOM 710 N N . GLY A 1 86 ? -1.515 -18.859 -2.146 1 80.06 86 GLY A N 1
ATOM 711 C CA . GLY A 1 86 ? -2.004 -17.484 -2.014 1 80.06 86 GLY A CA 1
ATOM 712 C C . GLY A 1 86 ? -0.907 -16.484 -1.714 1 80.06 86 GLY A C 1
ATOM 713 O O . GLY A 1 86 ? 0.211 -16.609 -2.219 1 80.06 86 GLY A O 1
ATOM 714 N N . VAL A 1 87 ? -1.238 -15.336 -1.065 1 89.62 87 VAL A N 1
ATOM 715 C CA . VAL A 1 87 ? -0.338 -14.219 -0.826 1 89.62 87 VAL A CA 1
ATOM 716 C C . VAL A 1 87 ? -0.261 -13.922 0.671 1 89.62 87 VAL A C 1
ATOM 718 O O . VAL A 1 87 ? -1.201 -14.211 1.415 1 89.62 87 VAL A O 1
ATOM 721 N N . ARG A 1 88 ? 0.906 -13.461 1.09 1 93.12 88 ARG A N 1
ATOM 722 C CA . ARG A 1 88 ? 1.098 -12.961 2.449 1 93.12 88 ARG A CA 1
ATOM 723 C C . ARG A 1 88 ? 1.413 -11.469 2.449 1 93.12 88 ARG A C 1
ATOM 725 O O . ARG A 1 88 ? 2.018 -10.961 1.506 1 93.12 88 ARG A O 1
ATOM 732 N N . MET A 1 89 ? 0.948 -10.828 3.596 1 94.56 89 MET A N 1
ATOM 733 C CA . MET A 1 89 ? 1.139 -9.383 3.658 1 94.56 89 MET A CA 1
ATOM 734 C C . MET A 1 89 ? 1.66 -8.961 5.027 1 94.56 89 MET A C 1
ATOM 736 O O . MET A 1 89 ? 1.308 -9.562 6.043 1 94.56 89 MET A O 1
ATOM 740 N N . GLY A 1 90 ? 2.457 -7.934 4.992 1 96.31 90 GLY A N 1
ATOM 741 C CA . GLY A 1 90 ? 2.936 -7.266 6.191 1 96.31 90 GLY A CA 1
ATOM 742 C C . GLY A 1 90 ? 3.043 -5.762 6.031 1 96.31 90 GLY A C 1
ATOM 743 O O . GLY A 1 90 ? 3.275 -5.262 4.93 1 96.31 90 GLY A O 1
ATOM 744 N N . SER A 1 91 ? 2.82 -5.062 7.137 1 96.31 91 SER A N 1
ATOM 745 C CA . SER A 1 91 ? 2.91 -3.605 7.102 1 96.31 91 SER A CA 1
ATOM 746 C C . SER A 1 91 ? 3.518 -3.059 8.391 1 96.31 91 SER A C 1
ATOM 748 O O . SER A 1 91 ? 3.391 -3.672 9.453 1 96.31 91 SER A O 1
ATOM 750 N N . LYS A 1 92 ? 4.199 -2.035 8.266 1 97.5 92 LYS A N 1
ATOM 751 C CA . LYS A 1 92 ? 4.723 -1.243 9.375 1 97.5 92 LYS A CA 1
ATOM 752 C C . LYS A 1 92 ? 4.562 0.25 9.102 1 97.5 92 LYS A C 1
ATOM 754 O O . LYS A 1 92 ? 4.602 0.687 7.949 1 97.5 92 LYS A O 1
ATOM 759 N N . CYS A 1 93 ? 4.34 0.959 10.164 1 95.88 93 CYS A N 1
ATOM 760 C CA . CYS A 1 93 ? 4.078 2.381 9.961 1 95.88 93 CYS A CA 1
ATOM 761 C C . CYS A 1 93 ? 4.816 3.219 11 1 95.88 93 CYS A C 1
ATOM 763 O O . CYS A 1 93 ? 5.172 2.721 12.07 1 95.88 93 CYS A O 1
ATOM 765 N N . PHE A 1 94 ? 5.125 4.438 10.617 1 95.5 94 PHE A N 1
ATOM 766 C CA . PHE A 1 94 ? 5.539 5.523 11.492 1 95.5 94 PHE A CA 1
ATOM 767 C C . PHE A 1 94 ? 4.625 6.73 11.336 1 95.5 94 PHE A C 1
ATOM 769 O O . PHE A 1 94 ? 4.945 7.668 10.602 1 95.5 94 PHE A O 1
ATOM 776 N N . TRP A 1 95 ? 3.387 6.668 11.906 1 95.12 95 TRP A N 1
ATOM 777 C CA . TRP A 1 95 ? 2.35 7.691 11.828 1 95.12 95 TRP A CA 1
ATOM 778 C C . TRP A 1 95 ? 1.571 7.777 13.133 1 95.12 95 TRP A C 1
ATOM 780 O O . TRP A 1 95 ? 1.926 7.129 14.117 1 95.12 95 TRP A O 1
ATOM 790 N N . ASP A 1 96 ? 0.692 8.672 13.211 1 94.06 96 ASP A N 1
ATOM 791 C CA . ASP A 1 96 ? -0.176 8.805 14.383 1 94.06 96 ASP A CA 1
ATOM 792 C C . ASP A 1 96 ? -1.307 7.777 14.344 1 94.06 96 ASP A C 1
ATOM 794 O O . ASP A 1 96 ? -2.314 7.984 13.664 1 94.06 96 ASP A O 1
ATOM 798 N N . SER A 1 97 ? -1.177 6.766 15.133 1 92.94 97 SER A N 1
ATOM 799 C CA . SER A 1 97 ? -2.094 5.633 15.078 1 92.94 97 SER A CA 1
ATOM 800 C C . SER A 1 97 ? -3.453 5.988 15.664 1 92.94 97 SER A C 1
ATOM 802 O O . SER A 1 97 ? -4.426 5.25 15.5 1 92.94 97 SER A O 1
ATOM 804 N N . ASP A 1 98 ? -3.592 7.105 16.297 1 92.81 98 ASP A N 1
ATOM 805 C CA . ASP A 1 98 ? -4.883 7.535 16.828 1 92.81 98 ASP A CA 1
ATOM 806 C C . ASP A 1 98 ? -5.766 8.109 15.719 1 92.81 98 ASP A C 1
ATOM 808 O O . ASP A 1 98 ? -6.992 8.141 15.852 1 92.81 98 ASP A O 1
ATOM 812 N N . THR A 1 99 ? -5.141 8.594 14.672 1 93.62 99 THR A N 1
ATOM 813 C CA . THR A 1 99 ? -5.902 9.273 13.633 1 93.62 99 THR A CA 1
ATOM 814 C C . THR A 1 99 ? -5.695 8.602 12.281 1 93.62 99 THR A C 1
ATOM 816 O O . THR A 1 99 ? -6.648 8.391 11.531 1 93.62 99 THR A O 1
ATOM 819 N N . ASP A 1 100 ? -4.477 8.289 11.961 1 96 100 ASP A N 1
ATOM 820 C CA . ASP A 1 100 ? -4.172 7.637 10.688 1 96 100 ASP A CA 1
ATOM 821 C C . ASP A 1 100 ? -4.57 6.16 10.719 1 96 100 ASP A C 1
ATOM 823 O O . ASP A 1 100 ? -4.562 5.531 11.781 1 96 100 ASP A O 1
ATOM 827 N N . ASN A 1 101 ? -4.988 5.684 9.609 1 96.88 101 ASN A N 1
ATOM 828 C CA . ASN A 1 101 ? -5.383 4.281 9.57 1 96.88 101 ASN A CA 1
ATOM 829 C C . ASN A 1 101 ? -5.266 3.709 8.156 1 96.88 101 ASN A C 1
ATOM 831 O O . ASN A 1 101 ? -4.93 4.43 7.219 1 96.88 101 ASN A O 1
ATOM 835 N N . VAL A 1 102 ? -5.441 2.406 8.047 1 97.25 102 VAL A N 1
ATOM 836 C CA . VAL A 1 102 ? -5.383 1.693 6.777 1 97.25 102 VAL A CA 1
ATOM 837 C C . VAL A 1 102 ? -6.492 0.647 6.723 1 97.25 102 VAL A C 1
ATOM 839 O O . VAL A 1 102 ? -6.926 0.137 7.754 1 97.25 102 VAL A O 1
ATOM 842 N N . ALA A 1 103 ? -7.023 0.438 5.566 1 97.5 103 ALA A N 1
ATOM 843 C CA . ALA A 1 103 ? -7.961 -0.649 5.309 1 97.5 103 ALA A CA 1
ATOM 844 C C . ALA A 1 103 ? -7.492 -1.523 4.152 1 97.5 103 ALA A C 1
ATOM 846 O O . ALA A 1 103 ? -6.93 -1.021 3.176 1 97.5 103 ALA A O 1
ATOM 847 N N . TRP A 1 104 ? -7.723 -2.838 4.301 1 96.12 104 TRP A N 1
ATOM 848 C CA . TRP A 1 104 ? -7.355 -3.799 3.264 1 96.12 104 TRP A CA 1
ATOM 849 C C . TRP A 1 104 ? -8.555 -4.652 2.863 1 96.12 104 TRP A C 1
ATOM 851 O O . TRP A 1 104 ? -9.375 -5.016 3.709 1 96.12 104 TRP A O 1
ATOM 861 N N . PHE A 1 105 ? -8.594 -5 1.62 1 98.06 105 PHE A N 1
ATOM 862 C CA . PHE A 1 105 ? -9.523 -6.004 1.119 1 98.06 105 PHE A CA 1
ATOM 863 C C . PHE A 1 105 ? -8.805 -7.004 0.22 1 98.06 105 PHE A C 1
ATOM 865 O O . PHE A 1 105 ? -8.07 -6.613 -0.693 1 98.06 105 PHE A O 1
ATOM 872 N N . ASN A 1 106 ? -8.938 -8.281 0.588 1 95.44 106 ASN A N 1
ATOM 873 C CA . ASN A 1 106 ? -8.375 -9.367 -0.2 1 95.44 106 ASN A CA 1
ATOM 874 C C . ASN A 1 106 ? -9.461 -10.148 -0.942 1 95.44 106 ASN A C 1
ATOM 876 O O . ASN A 1 106 ? -10.461 -10.539 -0.348 1 95.44 106 ASN A O 1
ATOM 880 N N . PHE A 1 107 ? -9.117 -10.312 -2.17 1 96.56 107 PHE A N 1
ATOM 881 C CA . PHE A 1 107 ? -10.023 -11.078 -3.021 1 96.56 107 PHE A CA 1
ATOM 882 C C . PHE A 1 107 ? -9.266 -12.172 -3.768 1 96.56 107 PHE A C 1
ATOM 884 O O . PHE A 1 107 ? -8.086 -12.016 -4.082 1 96.56 107 PHE A O 1
ATOM 891 N N . MET A 1 108 ? -9.984 -13.312 -3.936 1 94 108 MET A N 1
ATOM 892 C CA . MET A 1 108 ? -9.438 -14.344 -4.805 1 94 108 MET A CA 1
ATOM 893 C C . MET A 1 108 ? -10.555 -15.109 -5.516 1 94 108 MET A C 1
ATOM 895 O O . MET A 1 108 ? -11.609 -15.344 -4.934 1 94 108 MET A O 1
ATOM 899 N N . ASN A 1 109 ? -10.281 -15.5 -6.723 1 94.12 109 ASN A N 1
ATOM 900 C CA . ASN A 1 109 ? -11.062 -16.516 -7.418 1 94.12 109 ASN A CA 1
ATOM 901 C C . ASN A 1 109 ? -10.188 -17.672 -7.895 1 94.12 109 ASN A C 1
ATOM 903 O O . ASN A 1 109 ? -9.086 -17.859 -7.391 1 94.12 109 ASN A O 1
ATOM 907 N N . ASP A 1 110 ? -10.594 -18.5 -8.82 1 91.81 110 ASP A N 1
ATOM 908 C CA . ASP A 1 110 ? -9.844 -19.688 -9.211 1 91.81 110 ASP A CA 1
ATOM 909 C C . ASP A 1 110 ? -8.625 -19.312 -10.047 1 91.81 110 ASP A C 1
ATOM 911 O O . ASP A 1 110 ? -7.73 -20.125 -10.25 1 91.81 110 ASP A O 1
ATOM 915 N N . SER A 1 111 ? -8.531 -18.062 -10.484 1 91.44 111 SER A N 1
ATOM 916 C CA . SER A 1 111 ? -7.516 -17.688 -11.469 1 91.44 111 SER A CA 1
ATOM 917 C C . SER A 1 111 ? -6.602 -16.594 -10.938 1 91.44 111 SER A C 1
ATOM 919 O O . SER A 1 111 ? -5.418 -16.547 -11.273 1 91.44 111 SER A O 1
ATOM 921 N N . LEU A 1 112 ? -7.156 -15.695 -10.102 1 93.44 112 LEU A N 1
ATOM 922 C CA . LEU A 1 112 ? -6.355 -14.539 -9.734 1 93.44 112 LEU A CA 1
ATOM 923 C C . LEU A 1 112 ? -6.609 -14.141 -8.281 1 93.44 112 LEU A C 1
ATOM 925 O O . LEU A 1 112 ? -7.598 -14.57 -7.68 1 93.44 112 LEU A O 1
ATOM 929 N N . TYR A 1 113 ? -5.73 -13.406 -7.699 1 93.38 113 TYR A N 1
ATOM 930 C CA . TYR A 1 113 ? -5.934 -12.719 -6.43 1 93.38 113 TYR A CA 1
ATOM 931 C C . TYR A 1 113 ? -5.836 -11.211 -6.605 1 93.38 113 TYR A C 1
ATOM 933 O O . TYR A 1 113 ? -5.238 -10.727 -7.57 1 93.38 113 TYR A O 1
ATOM 941 N N . CYS A 1 114 ? -6.391 -10.523 -5.711 1 96.06 114 CYS A N 1
ATOM 942 C CA . CYS A 1 114 ? -6.375 -9.062 -5.707 1 96.06 114 CYS A CA 1
ATOM 943 C C . CYS A 1 114 ? -6.293 -8.523 -4.281 1 96.06 114 CYS A C 1
ATOM 945 O O . CYS A 1 114 ? -7.074 -8.922 -3.416 1 96.06 114 CYS A O 1
ATOM 947 N N . VAL A 1 115 ? -5.371 -7.664 -4.105 1 96.5 115 VAL A N 1
ATOM 948 C CA . VAL A 1 115 ? -5.238 -6.957 -2.836 1 96.5 115 VAL A CA 1
ATOM 949 C C . VAL A 1 115 ? -5.469 -5.461 -3.053 1 96.5 115 VAL A C 1
ATOM 951 O O . VAL A 1 115 ? -4.824 -4.844 -3.902 1 96.5 115 VAL A O 1
ATOM 954 N N . VAL A 1 116 ? -6.375 -4.938 -2.336 1 98.44 116 VAL A N 1
ATOM 955 C CA . VAL A 1 116 ? -6.641 -3.502 -2.338 1 98.44 116 VAL A CA 1
ATOM 956 C C . VAL A 1 116 ? -6.312 -2.914 -0.968 1 98.44 116 VAL A C 1
ATOM 958 O O . VAL A 1 116 ? -6.715 -3.461 0.062 1 98.44 116 VAL A O 1
ATOM 961 N N . ILE A 1 117 ? -5.613 -1.85 -0.987 1 98.19 117 ILE A N 1
ATOM 962 C CA . ILE A 1 117 ? -5.258 -1.182 0.26 1 98.19 117 ILE A CA 1
ATOM 963 C C . ILE A 1 117 ? -5.57 0.31 0.154 1 98.19 117 ILE A C 1
ATOM 965 O O . ILE A 1 117 ? -5.266 0.943 -0.86 1 98.19 117 ILE A O 1
ATOM 969 N N . ALA A 1 118 ? -6.172 0.885 1.132 1 98.06 118 ALA A N 1
ATOM 970 C CA . ALA A 1 118 ? -6.375 2.326 1.256 1 98.06 118 ALA A CA 1
ATOM 971 C C . ALA A 1 118 ? -5.688 2.871 2.504 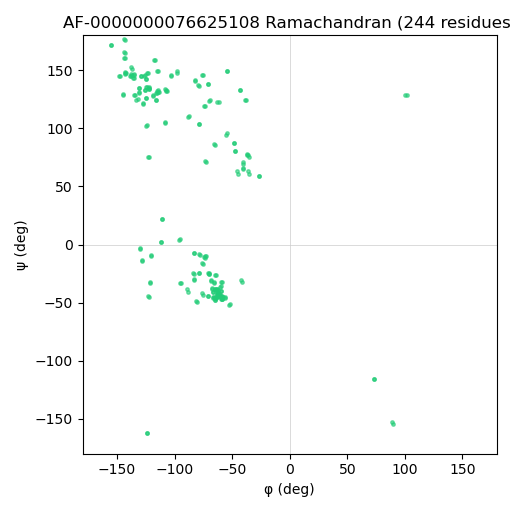1 98.06 118 ALA A C 1
ATOM 973 O O . ALA A 1 118 ? -5.91 2.373 3.609 1 98.06 118 ALA A O 1
ATOM 974 N N . PHE A 1 119 ? -4.934 3.842 2.258 1 97.06 119 PHE A N 1
ATOM 975 C CA . PHE A 1 119 ? -4.234 4.559 3.318 1 97.06 119 PHE A CA 1
ATOM 976 C C . PHE A 1 119 ? -4.848 5.934 3.539 1 97.06 119 PHE A C 1
ATOM 978 O O . PHE A 1 119 ? -5.07 6.68 2.584 1 97.06 119 PHE A O 1
ATOM 985 N N . ALA A 1 120 ? -5.082 6.195 4.812 1 97.62 120 ALA A N 1
ATOM 986 C CA . ALA A 1 120 ? -5.648 7.492 5.164 1 97.62 120 ALA A CA 1
ATOM 987 C C . ALA A 1 120 ? -4.809 8.188 6.23 1 97.62 120 ALA A C 1
ATOM 989 O O . ALA A 1 120 ? -4.633 7.66 7.332 1 97.62 120 ALA A O 1
ATOM 990 N N . THR A 1 121 ? -4.316 9.336 5.969 1 96.12 121 THR A N 1
ATOM 991 C CA . THR A 1 121 ? -3.531 10.133 6.906 1 96.12 121 THR A CA 1
ATOM 992 C C . THR A 1 121 ? -4.254 11.43 7.246 1 96.12 121 THR A C 1
ATOM 994 O O . THR A 1 121 ? -4.652 12.18 6.352 1 96.12 121 THR A O 1
ATOM 997 N N . TYR A 1 122 ? -4.34 11.672 8.508 1 94.62 122 TYR A N 1
ATOM 998 C CA . TYR A 1 122 ? -5.121 12.805 8.984 1 94.62 122 TYR A CA 1
ATOM 999 C C . TYR A 1 122 ? -4.43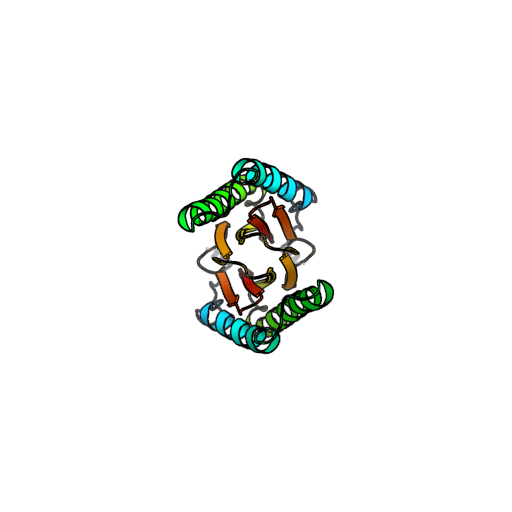4 14.125 8.648 1 94.62 122 TYR A C 1
ATOM 1001 O O . TYR A 1 122 ? -3.219 14.266 8.82 1 94.62 122 TYR A O 1
ATOM 1009 N N . LEU A 1 123 ? -5.32 15.055 8.203 1 88.44 123 LEU A N 1
ATOM 1010 C CA . LEU A 1 123 ? -4.875 16.422 7.938 1 88.44 123 LEU A CA 1
ATOM 1011 C C . LEU A 1 123 ? -4.957 17.266 9.203 1 88.44 123 LEU A C 1
ATOM 1013 O O . LEU A 1 123 ? -6.031 17.422 9.789 1 88.44 123 LEU A O 1
ATOM 1017 N N . TYR A 1 124 ? -3.859 17.625 9.734 1 76.75 124 TYR A N 1
ATOM 1018 C CA . TYR A 1 124 ? -3.906 18.453 10.938 1 76.75 124 TYR A CA 1
ATOM 1019 C C . TYR A 1 124 ? -4.336 19.875 10.609 1 76.75 124 TYR A C 1
ATOM 1021 O O . TYR A 1 124 ? -4.039 20.391 9.531 1 76.75 124 TYR A O 1
ATOM 1029 N N . MET B 1 1 ? -1.342 53.75 12.766 1 32.41 1 MET B N 1
ATOM 1030 C CA . MET B 1 1 ? -1.289 52.875 11.609 1 32.41 1 MET B CA 1
ATOM 1031 C C . MET B 1 1 ? -0.803 51.469 12.016 1 32.41 1 MET B C 1
ATOM 1033 O O . MET B 1 1 ? 0.391 51.281 12.234 1 32.41 1 MET B O 1
ATOM 1037 N N . LYS B 1 2 ? -1.44 50.812 12.906 1 38.34 2 LYS B N 1
ATOM 1038 C CA . LYS B 1 2 ? -0.991 49.625 13.625 1 38.34 2 LYS B CA 1
ATOM 1039 C C . LYS B 1 2 ? -0.825 48.438 12.68 1 38.34 2 LYS B C 1
ATOM 1041 O O . LYS B 1 2 ? -1.767 48.031 11.977 1 38.34 2 LYS B O 1
ATOM 1046 N N . GLY B 1 3 ? 0.368 48.25 12.008 1 35.41 3 GLY B N 1
ATOM 1047 C CA . GLY B 1 3 ? 0.649 47.188 11.055 1 35.41 3 GLY B CA 1
ATOM 1048 C C . GLY B 1 3 ? 0.25 45.812 11.555 1 35.41 3 GLY B C 1
ATOM 1049 O O . GLY B 1 3 ? 0.692 45.375 12.617 1 35.41 3 GLY B O 1
ATOM 1050 N N . THR B 1 4 ? -0.987 45.344 11.375 1 35.94 4 THR B N 1
ATOM 1051 C CA . THR B 1 4 ? -1.453 43.969 11.68 1 35.94 4 THR B CA 1
ATOM 1052 C C . THR B 1 4 ? -0.49 42.938 11.117 1 35.94 4 THR B C 1
ATOM 1054 O O . THR B 1 4 ? -0.246 42.906 9.914 1 35.94 4 THR B O 1
ATOM 1057 N N . ASN B 1 5 ? 0.649 42.625 11.773 1 36.81 5 ASN B N 1
ATOM 1058 C CA . ASN B 1 5 ? 1.532 41.5 11.477 1 36.81 5 ASN B CA 1
ATOM 1059 C C . ASN B 1 5 ? 0.746 40.219 11.234 1 36.81 5 ASN B C 1
ATOM 1061 O O . ASN B 1 5 ? 0.195 39.625 12.172 1 36.81 5 ASN B O 1
ATOM 1065 N N . SER B 1 6 ? -0.143 40.125 10.242 1 39.38 6 SER B N 1
ATOM 1066 C CA . SER B 1 6 ? -0.666 38.812 9.828 1 39.38 6 SER B CA 1
ATOM 1067 C C . SER B 1 6 ? 0.431 37.75 9.82 1 39.38 6 SER B C 1
ATOM 1069 O O . SER B 1 6 ? 1.411 37.875 9.086 1 39.38 6 SER B O 1
ATOM 1071 N N . GLN B 1 7 ? 0.943 37.344 10.938 1 38.03 7 GLN B N 1
ATOM 1072 C CA . GLN B 1 7 ? 1.8 36.156 10.984 1 38.03 7 GLN B CA 1
ATOM 1073 C C . GLN B 1 7 ? 1.335 35.094 9.984 1 38.03 7 GLN B C 1
ATOM 1075 O O . GLN B 1 7 ? 0.274 34.5 10.156 1 38.03 7 GLN B O 1
ATOM 1080 N N . GLU B 1 8 ? 1.317 35.406 8.664 1 37.34 8 GLU B N 1
ATOM 1081 C CA . GLU B 1 8 ? 1.163 34.406 7.594 1 37.34 8 GLU B CA 1
ATOM 1082 C C . GLU B 1 8 ? 1.885 33.125 7.93 1 37.34 8 GLU B C 1
ATOM 1084 O O . GLU B 1 8 ? 3.066 33.125 8.281 1 37.34 8 GLU B O 1
ATOM 1089 N N . ASN B 1 9 ? 1.354 32.25 8.781 1 40.97 9 ASN B N 1
ATOM 1090 C CA . ASN B 1 9 ? 1.822 30.891 8.93 1 40.97 9 ASN B CA 1
ATOM 1091 C C . ASN B 1 9 ? 2.477 30.375 7.648 1 40.97 9 ASN B C 1
ATOM 1093 O O . ASN B 1 9 ? 1.799 30.172 6.641 1 40.97 9 ASN B O 1
ATOM 1097 N N . TYR B 1 10 ? 3.521 30.969 7.117 1 40.53 10 TYR B N 1
ATOM 1098 C CA . TYR B 1 10 ? 4.355 30.562 5.996 1 40.53 10 TYR B CA 1
ATOM 1099 C C . TYR B 1 10 ? 4.621 29.062 6.027 1 40.53 10 TYR B C 1
ATOM 1101 O O . TYR B 1 10 ? 5.234 28.547 6.969 1 40.53 10 TYR B O 1
ATOM 1109 N N . TRP B 1 11 ? 3.611 28.156 5.871 1 46.25 11 TRP B N 1
ATOM 1110 C CA . TRP B 1 11 ? 3.891 26.75 5.617 1 46.25 11 TRP B CA 1
ATOM 1111 C C . TRP B 1 11 ? 5.117 26.594 4.727 1 46.25 11 TRP B C 1
ATOM 1113 O O . TRP B 1 11 ? 5.121 27.031 3.578 1 46.25 11 TRP B O 1
ATOM 1123 N N . THR B 1 12 ? 6.234 26.719 5.133 1 50.06 12 THR B N 1
ATOM 1124 C CA . THR B 1 12 ? 7.461 26.562 4.355 1 50.06 12 THR B CA 1
ATOM 1125 C C . THR B 1 12 ? 7.492 25.203 3.666 1 50.06 12 THR B C 1
ATOM 1127 O O . THR B 1 12 ? 7.254 24.172 4.301 1 50.06 12 THR B O 1
ATOM 1130 N N . ARG B 1 13 ? 7.066 25.156 2.377 1 54.69 13 ARG B N 1
ATOM 1131 C CA . ARG B 1 13 ? 7.336 23.984 1.541 1 54.69 13 ARG B CA 1
ATOM 1132 C C . ARG B 1 13 ? 8.734 23.438 1.805 1 54.69 13 ARG B C 1
ATOM 1134 O O . ARG B 1 13 ? 9.664 24.188 2.062 1 54.69 13 ARG B O 1
ATOM 1141 N N . PRO B 1 14 ? 8.758 22.156 2.145 1 56.59 14 PRO B N 1
ATOM 1142 C CA . PRO B 1 14 ? 10.078 21.578 2.389 1 56.59 14 PRO B CA 1
ATOM 1143 C C . PRO B 1 14 ? 11.109 22 1.343 1 56.59 14 PRO B C 1
ATOM 1145 O O . PRO B 1 14 ? 10.758 22.219 0.181 1 56.59 14 PRO B O 1
ATOM 1148 N N . SER B 1 15 ? 12.266 22.406 1.827 1 61.84 15 SER B N 1
ATOM 1149 C CA . SER B 1 15 ? 13.383 22.547 0.898 1 61.84 15 SER B CA 1
ATOM 1150 C C . SER B 1 15 ? 13.625 21.266 0.125 1 61.84 15 SER B C 1
ATOM 1152 O O . SER B 1 15 ? 13.156 20.188 0.525 1 61.84 15 SER B O 1
ATOM 1154 N N . TYR B 1 16 ? 14.133 21.344 -1.157 1 53.5 16 TYR B N 1
ATOM 1155 C CA . TYR B 1 16 ? 14.422 20.219 -2.045 1 53.5 16 TYR B CA 1
ATOM 1156 C C . TYR B 1 16 ? 15.086 19.078 -1.284 1 53.5 16 TYR B C 1
ATOM 1158 O O . TYR B 1 16 ? 14.812 17.906 -1.553 1 53.5 16 TYR B O 1
ATOM 1166 N N . LYS B 1 17 ? 15.844 19.516 -0.237 1 59.47 17 LYS B N 1
ATOM 1167 C CA . LYS B 1 17 ? 16.625 18.5 0.484 1 59.47 17 LYS B CA 1
ATOM 1168 C C . LYS B 1 17 ? 15.75 17.719 1.453 1 59.47 17 LYS B C 1
ATOM 1170 O O . LYS B 1 17 ? 16.125 16.641 1.911 1 59.47 17 LYS B O 1
ATOM 1175 N N . GLU B 1 18 ? 14.578 18.219 1.56 1 72.19 18 GLU B N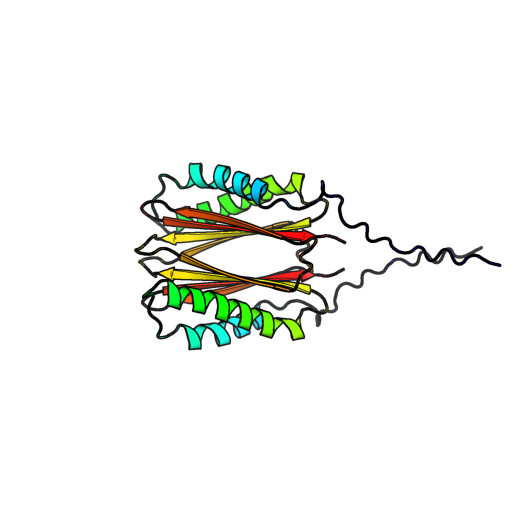 1
ATOM 1176 C CA . GLU B 1 18 ? 13.742 17.609 2.588 1 72.19 18 GLU B CA 1
ATOM 1177 C C . GLU B 1 18 ? 12.594 16.828 1.966 1 72.19 18 GLU B C 1
ATOM 1179 O O . GLU B 1 18 ? 11.648 16.438 2.662 1 72.19 18 GLU B O 1
ATOM 1184 N N . LYS B 1 19 ? 12.836 16.469 0.686 1 88 19 LYS B N 1
ATOM 1185 C CA . LYS B 1 19 ? 11.727 15.805 0.002 1 88 19 LYS B CA 1
ATOM 1186 C C . LYS B 1 19 ? 11.898 14.281 0.029 1 88 19 LYS B C 1
ATOM 1188 O O . LYS B 1 19 ? 13.016 13.781 0.134 1 88 19 LYS B O 1
ATOM 1193 N N . PHE B 1 20 ? 10.875 13.617 0.048 1 95.62 20 PHE B N 1
ATOM 1194 C CA . PHE B 1 20 ? 10.891 12.172 -0.152 1 95.62 20 PHE B CA 1
ATOM 1195 C C . PHE B 1 20 ? 11.406 11.82 -1.542 1 95.62 20 PHE B C 1
ATOM 1197 O O . PHE B 1 20 ? 10.883 12.305 -2.547 1 95.62 20 PHE B O 1
ATOM 1204 N N . CYS B 1 21 ? 12.5 11 -1.614 1 95.81 21 CYS B N 1
ATOM 1205 C CA . CYS B 1 21 ? 13.133 10.648 -2.877 1 95.81 21 CYS B CA 1
ATOM 1206 C C . CYS B 1 21 ? 12.852 9.195 -3.24 1 95.81 21 CYS B C 1
ATOM 1208 O O . CYS B 1 21 ? 13.516 8.281 -2.746 1 95.81 21 CYS B O 1
ATOM 1210 N N . PRO B 1 22 ? 11.961 8.977 -4.18 1 97.25 22 PRO B N 1
ATOM 1211 C CA . PRO B 1 22 ? 11.57 7.602 -4.516 1 97.25 22 PRO B CA 1
ATOM 1212 C C . PRO B 1 22 ? 12.75 6.754 -4.992 1 97.25 22 PRO B C 1
ATOM 1214 O O . PRO B 1 22 ? 12.828 5.566 -4.676 1 97.25 22 PRO B O 1
ATOM 1217 N N . LEU B 1 23 ? 13.688 7.332 -5.719 1 97.19 23 LEU B N 1
ATOM 1218 C CA . LEU B 1 23 ? 14.82 6.578 -6.234 1 97.19 23 LEU B CA 1
ATOM 1219 C C . LEU B 1 23 ? 15.703 6.074 -5.098 1 97.19 23 LEU B C 1
ATOM 1221 O O . LEU B 1 23 ? 16.125 4.914 -5.094 1 97.19 23 LEU B O 1
ATOM 1225 N N . LYS B 1 24 ? 15.977 6.898 -4.184 1 97.19 24 LYS B N 1
ATOM 1226 C CA . LYS B 1 24 ? 16.766 6.516 -3.012 1 97.19 24 LYS B CA 1
ATOM 1227 C C . LYS B 1 24 ? 16.047 5.43 -2.207 1 97.19 24 LYS B C 1
ATOM 1229 O O . LYS B 1 24 ? 16.672 4.457 -1.779 1 97.19 24 LYS B O 1
ATOM 1234 N N . VAL B 1 25 ? 14.781 5.566 -1.999 1 98.19 25 VAL B N 1
ATOM 1235 C CA . VAL B 1 25 ? 13.992 4.613 -1.224 1 98.19 25 VAL B CA 1
ATOM 1236 C C . VAL B 1 25 ? 13.961 3.268 -1.942 1 98.19 25 VAL B C 1
ATOM 1238 O O . VAL B 1 25 ? 14.062 2.215 -1.308 1 98.19 25 VAL B O 1
ATOM 1241 N N . ARG B 1 26 ? 13.883 3.316 -3.213 1 98.31 26 ARG B N 1
ATOM 1242 C CA . ARG B 1 26 ? 13.906 2.084 -3.994 1 98.31 26 ARG B CA 1
ATOM 1243 C C . ARG B 1 26 ? 15.219 1.336 -3.803 1 98.31 26 ARG B C 1
ATOM 1245 O O . ARG B 1 26 ? 15.234 0.109 -3.68 1 98.31 26 ARG B O 1
ATOM 1252 N N . GLU B 1 27 ? 16.266 2.039 -3.803 1 98.44 27 GLU B N 1
ATOM 1253 C CA . GLU B 1 27 ? 17.562 1.421 -3.572 1 98.44 27 GLU B CA 1
ATOM 1254 C C . GLU B 1 27 ? 17.641 0.785 -2.188 1 98.44 27 GLU B C 1
ATOM 1256 O O . GLU B 1 27 ? 18.203 -0.302 -2.025 1 98.44 27 GLU B O 1
ATOM 1261 N N . ILE B 1 28 ? 17.141 1.442 -1.231 1 98.31 28 ILE B N 1
ATOM 1262 C CA . ILE B 1 28 ? 17.078 0.903 0.123 1 98.31 28 ILE B CA 1
ATOM 1263 C C . ILE B 1 28 ? 16.281 -0.398 0.124 1 98.31 28 ILE B C 1
ATOM 1265 O O . ILE B 1 28 ? 16.719 -1.403 0.687 1 98.31 28 ILE B O 1
ATOM 1269 N N . MET B 1 29 ? 15.094 -0.418 -0.545 1 98.75 29 MET B N 1
ATOM 1270 C CA . MET B 1 29 ? 14.242 -1.604 -0.609 1 98.75 29 MET B CA 1
ATOM 1271 C C . MET B 1 29 ? 14.961 -2.754 -1.306 1 98.75 29 MET B C 1
ATOM 1273 O O . MET B 1 29 ? 14.93 -3.891 -0.832 1 98.75 29 MET B O 1
ATOM 1277 N N . LYS B 1 30 ? 15.633 -2.402 -2.375 1 98.75 30 LYS B N 1
ATOM 1278 C CA . LYS B 1 30 ? 16.391 -3.398 -3.125 1 98.75 30 LYS B CA 1
ATOM 1279 C C . LYS B 1 30 ? 17.438 -4.066 -2.242 1 98.75 30 LYS B C 1
ATOM 1281 O O . LYS B 1 30 ? 17.531 -5.297 -2.207 1 98.75 30 LYS B O 1
ATOM 1286 N N . ASN B 1 31 ? 18.125 -3.291 -1.48 1 98.69 31 ASN B N 1
ATOM 1287 C CA . ASN B 1 31 ? 19.219 -3.775 -0.643 1 98.69 31 ASN B CA 1
ATOM 1288 C C . ASN B 1 31 ? 18.703 -4.617 0.521 1 98.69 31 ASN B C 1
ATOM 1290 O O . ASN B 1 31 ? 19.422 -5.461 1.052 1 98.69 31 ASN B O 1
ATOM 1294 N N . ILE B 1 32 ? 17.5 -4.422 0.91 1 98.69 32 ILE B N 1
ATOM 1295 C CA . ILE B 1 32 ? 16.922 -5.16 2.025 1 98.69 32 ILE B CA 1
ATOM 1296 C C . ILE B 1 32 ? 16.266 -6.445 1.512 1 98.69 32 ILE B C 1
ATOM 1298 O O . ILE B 1 32 ? 16.422 -7.508 2.125 1 98.69 32 ILE B O 1
ATOM 1302 N N . VAL B 1 33 ? 15.617 -6.422 0.372 1 98.75 33 VAL B N 1
ATOM 1303 C CA . VAL B 1 33 ? 14.773 -7.508 -0.114 1 98.75 33 VAL B CA 1
ATOM 1304 C C . VAL B 1 33 ? 15.633 -8.586 -0.77 1 98.75 33 VAL B C 1
ATOM 1306 O O . VAL B 1 33 ? 15.492 -9.773 -0.471 1 98.75 33 VAL B O 1
ATOM 1309 N N . GLU B 1 34 ? 16.5 -8.211 -1.629 1 98.56 34 GLU B N 1
ATOM 1310 C CA . GLU B 1 34 ? 17.219 -9.156 -2.482 1 98.56 34 GLU B CA 1
ATOM 1311 C C . GLU B 1 34 ? 18.016 -10.156 -1.65 1 98.56 34 GLU B C 1
ATOM 1313 O O . GLU B 1 34 ? 17.891 -11.367 -1.846 1 98.56 34 GLU B O 1
ATOM 1318 N N . PRO B 1 35 ? 18.781 -9.719 -0.63 1 98.25 35 PRO B N 1
ATOM 1319 C CA . PRO B 1 35 ? 19.516 -10.703 0.155 1 98.25 35 PRO B CA 1
ATOM 1320 C C . PRO B 1 35 ? 18.609 -11.664 0.917 1 98.25 35 PRO B C 1
ATOM 1322 O O . PRO B 1 35 ? 19 -12.805 1.186 1 98.25 35 PRO B O 1
ATOM 1325 N N . LYS B 1 36 ? 17.406 -11.281 1.249 1 97.62 36 LYS B N 1
ATOM 1326 C CA . LYS B 1 36 ? 16.5 -12.094 2.053 1 97.62 36 LYS B CA 1
ATOM 1327 C C . LYS B 1 36 ? 15.758 -13.109 1.187 1 97.62 36 LYS B C 1
ATOM 1329 O O . LYS B 1 36 ? 15.453 -14.219 1.643 1 97.62 36 LYS B O 1
ATOM 1334 N N . LEU B 1 37 ? 15.523 -12.75 -0.135 1 97.25 37 LEU B N 1
ATOM 1335 C CA . LEU B 1 37 ? 14.531 -13.547 -0.843 1 97.25 37 LEU B CA 1
ATOM 1336 C C . LEU B 1 37 ? 15.148 -14.227 -2.066 1 97.25 37 LEU B C 1
ATOM 1338 O O . LEU B 1 37 ? 14.523 -15.094 -2.68 1 97.25 37 LEU B O 1
ATOM 1342 N N . ILE B 1 38 ? 16.375 -13.891 -2.465 1 96.94 38 ILE B N 1
ATOM 1343 C CA . ILE B 1 38 ? 16.938 -14.328 -3.736 1 96.94 38 ILE B CA 1
ATOM 1344 C C . ILE B 1 38 ? 16.969 -15.852 -3.785 1 96.94 38 ILE B C 1
ATOM 1346 O O . ILE B 1 38 ? 16.75 -16.453 -4.84 1 96.94 38 ILE B O 1
ATOM 1350 N N . GLU B 1 39 ? 17.156 -16.5 -2.68 1 94.94 39 GLU B N 1
ATOM 1351 C CA . GLU B 1 39 ? 17.281 -17.953 -2.674 1 94.94 39 GLU B CA 1
ATOM 1352 C C . GLU B 1 39 ? 16.078 -18.609 -1.997 1 94.94 39 GLU B C 1
ATOM 1354 O O . GLU B 1 39 ? 16.047 -19.828 -1.802 1 94.94 39 GLU B O 1
ATOM 1359 N N . GLU B 1 40 ? 15.148 -17.797 -1.586 1 94.62 40 GLU B N 1
ATOM 1360 C CA . GLU B 1 40 ? 14.016 -18.328 -0.837 1 94.62 40 GLU B CA 1
ATOM 1361 C C . GLU B 1 40 ? 12.953 -18.891 -1.772 1 94.62 40 GLU B C 1
ATOM 1363 O O . GLU B 1 40 ? 12.75 -18.375 -2.873 1 94.62 40 GLU B O 1
ATOM 1368 N N . LYS B 1 41 ? 12.375 -19.984 -1.368 1 93.38 41 LYS B N 1
ATOM 1369 C CA . LYS B 1 41 ? 11.25 -20.562 -2.084 1 93.38 41 LYS B CA 1
ATOM 1370 C C . LYS B 1 41 ? 9.93 -20.281 -1.366 1 93.38 41 LYS B C 1
ATOM 1372 O O . LYS B 1 41 ? 9.906 -20.141 -0.141 1 93.38 41 LYS B O 1
ATOM 1377 N N . TYR B 1 42 ? 9 -20.125 -2.186 1 92 42 TYR B N 1
ATOM 1378 C CA . TYR B 1 42 ? 7.688 -19.969 -1.581 1 92 42 TYR B CA 1
ATOM 1379 C C . TYR B 1 42 ? 7.176 -21.297 -1.038 1 92 42 TYR B C 1
ATOM 1381 O O . TYR B 1 42 ? 6.438 -22.016 -1.723 1 92 42 TYR B O 1
ATOM 1389 N N . GLN B 1 43 ? 7.828 -21.688 0.051 1 80.56 43 GLN B N 1
ATOM 1390 C CA . GLN B 1 43 ? 7.508 -22.953 0.701 1 80.56 43 GLN B CA 1
ATOM 1391 C C . GLN B 1 43 ? 7.16 -22.75 2.172 1 80.56 43 GLN B C 1
ATOM 1393 O O . GLN B 1 43 ? 7.918 -22.125 2.912 1 80.56 43 GLN B O 1
ATOM 1398 N N . GLY B 1 44 ? 5.887 -22.781 2.492 1 75.06 44 GLY B N 1
ATOM 1399 C CA . GLY B 1 44 ? 5.426 -22.734 3.869 1 75.06 44 GLY B CA 1
ATOM 1400 C C . GLY B 1 44 ? 4.926 -21.359 4.273 1 75.06 44 GLY B C 1
ATOM 1401 O O . GLY B 1 44 ? 5.68 -20.375 4.238 1 75.06 44 GLY B O 1
ATOM 1402 N N . ARG B 1 45 ? 3.914 -21.25 4.75 1 75.5 45 ARG B N 1
ATOM 1403 C CA . ARG B 1 45 ? 3.197 -20.016 5.082 1 75.5 45 ARG B CA 1
ATOM 1404 C C . ARG B 1 45 ? 3.889 -19.266 6.215 1 75.5 45 ARG B C 1
ATOM 1406 O O . ARG B 1 45 ? 4.047 -18.047 6.156 1 75.5 45 ARG B O 1
ATOM 1413 N N . THR B 1 46 ? 4.516 -20.062 7.043 1 83.38 46 THR B N 1
ATOM 1414 C CA . THR B 1 46 ? 5.07 -19.422 8.234 1 83.38 46 THR B CA 1
ATOM 1415 C C . THR B 1 46 ? 6.34 -18.656 7.898 1 83.38 46 THR B C 1
ATOM 1417 O O . THR B 1 46 ? 6.508 -17.5 8.328 1 83.38 46 THR B O 1
ATOM 1420 N N . ALA B 1 47 ? 7.148 -19.234 7.109 1 88.94 47 ALA B N 1
ATOM 1421 C CA . ALA B 1 47 ? 8.398 -18.578 6.746 1 88.94 47 ALA B CA 1
ATOM 1422 C C . ALA B 1 47 ? 8.133 -17.328 5.91 1 88.94 47 ALA B C 1
ATOM 1424 O O . ALA B 1 47 ? 8.75 -16.281 6.133 1 88.94 47 ALA B O 1
ATOM 1425 N N . ILE B 1 48 ? 7.234 -17.422 5.039 1 93.06 48 ILE B N 1
ATOM 1426 C CA . ILE B 1 48 ? 6.926 -16.297 4.16 1 93.06 48 ILE B CA 1
ATOM 1427 C C . ILE B 1 48 ? 6.316 -15.156 4.977 1 93.06 48 ILE B C 1
ATOM 1429 O O . ILE B 1 48 ? 6.633 -13.984 4.75 1 93.06 48 ILE B O 1
ATOM 1433 N N . ASN B 1 49 ? 5.504 -15.562 5.941 1 94.25 49 ASN B N 1
ATOM 1434 C CA . ASN B 1 49 ? 4.941 -14.547 6.824 1 94.25 49 ASN B CA 1
ATOM 1435 C C . ASN B 1 49 ? 6.031 -13.789 7.574 1 94.25 49 ASN B C 1
ATOM 1437 O O . ASN B 1 49 ? 5.965 -12.562 7.703 1 94.25 49 ASN B O 1
ATOM 1441 N N . GLN B 1 50 ? 6.934 -14.492 8.031 1 96.12 50 GLN B N 1
ATOM 1442 C CA . GLN B 1 50 ? 8.023 -13.859 8.766 1 96.12 50 GLN B CA 1
ATOM 1443 C C . GLN B 1 50 ? 8.812 -12.906 7.867 1 96.12 50 GLN B C 1
ATOM 1445 O O . GLN B 1 50 ? 9.234 -11.836 8.305 1 96.12 50 GLN B O 1
ATOM 1450 N N . TYR B 1 51 ? 9.008 -13.297 6.621 1 97.19 51 TYR B N 1
ATOM 1451 C CA . TYR B 1 51 ? 9.727 -12.445 5.684 1 97.19 51 TYR B CA 1
ATOM 1452 C C . TYR B 1 51 ? 8.977 -11.133 5.445 1 97.19 51 TYR B C 1
ATOM 1454 O O . TYR B 1 51 ? 9.594 -10.07 5.367 1 97.19 51 TYR B O 1
ATOM 1462 N N . THR B 1 52 ? 7.637 -11.266 5.305 1 97.75 52 THR B N 1
ATOM 1463 C CA . THR B 1 52 ? 6.887 -10.039 5.078 1 97.75 52 THR B CA 1
ATOM 1464 C C . THR B 1 52 ? 7.078 -9.062 6.234 1 97.75 52 THR B C 1
ATOM 1466 O O . THR B 1 52 ? 7.293 -7.867 6.02 1 97.75 52 THR B O 1
ATOM 1469 N N . TYR B 1 53 ? 7.094 -9.562 7.434 1 97.56 53 TYR B N 1
ATOM 1470 C CA . TYR B 1 53 ? 7.238 -8.719 8.609 1 97.56 53 TYR B CA 1
ATOM 1471 C C . TYR B 1 53 ? 8.656 -8.156 8.711 1 97.56 53 TYR B C 1
ATOM 1473 O O . TYR B 1 53 ? 8.836 -6.969 8.977 1 97.56 53 TYR B O 1
ATOM 1481 N N . ASP B 1 54 ? 9.578 -8.969 8.5 1 98.38 54 ASP B N 1
ATOM 1482 C CA . ASP B 1 54 ? 10.977 -8.562 8.609 1 98.38 54 ASP B CA 1
ATOM 1483 C C . ASP B 1 54 ? 11.32 -7.484 7.582 1 98.38 54 ASP B C 1
ATOM 1485 O O . ASP B 1 54 ? 12.008 -6.512 7.898 1 98.38 54 ASP B O 1
ATOM 1489 N N . ILE B 1 55 ? 10.852 -7.707 6.41 1 98.69 55 ILE B N 1
ATOM 1490 C CA . ILE B 1 55 ? 11.133 -6.746 5.348 1 98.69 55 ILE B CA 1
ATOM 1491 C C . ILE B 1 55 ? 10.438 -5.422 5.648 1 98.69 55 ILE B C 1
ATOM 1493 O O . ILE B 1 55 ? 11.047 -4.355 5.562 1 98.69 55 ILE B O 1
ATOM 1497 N N . ALA B 1 56 ? 9.211 -5.477 6.035 1 98.62 56 ALA B N 1
ATOM 1498 C CA . ALA B 1 56 ? 8.477 -4.254 6.363 1 98.62 56 ALA B CA 1
ATOM 1499 C C . ALA B 1 56 ? 9.172 -3.488 7.488 1 98.62 56 ALA B C 1
ATOM 1501 O O . ALA B 1 56 ? 9.344 -2.271 7.402 1 98.62 56 ALA B O 1
ATOM 1502 N N . GLU B 1 57 ? 9.547 -4.188 8.469 1 98.38 57 GLU B N 1
ATOM 1503 C CA . GLU B 1 57 ? 10.211 -3.58 9.617 1 98.38 57 GLU B CA 1
ATOM 1504 C C . GLU B 1 57 ? 11.555 -2.979 9.219 1 98.38 57 GLU B C 1
ATOM 1506 O O . GLU B 1 57 ? 11.883 -1.854 9.609 1 98.38 57 GLU B O 1
ATOM 1511 N N . SER B 1 58 ? 12.344 -3.658 8.492 1 98.5 58 SER B N 1
ATOM 1512 C CA . SER B 1 58 ? 13.664 -3.199 8.078 1 98.5 58 SER B CA 1
ATOM 1513 C C . SER B 1 58 ? 13.562 -1.953 7.203 1 98.5 58 SER B C 1
ATOM 1515 O O . SER B 1 58 ? 14.328 -1.003 7.383 1 98.5 58 SER B O 1
ATOM 1517 N N . VAL B 1 59 ? 12.617 -1.994 6.254 1 98.56 59 VAL B N 1
ATOM 1518 C CA . VAL B 1 59 ? 12.445 -0.837 5.379 1 98.56 59 VAL B CA 1
ATOM 1519 C C . VAL B 1 59 ? 11.977 0.363 6.199 1 98.56 59 VAL B C 1
ATOM 1521 O O . VAL B 1 59 ? 12.531 1.457 6.086 1 98.56 59 VAL B O 1
ATOM 1524 N N . ARG B 1 60 ? 10.984 0.166 7.031 1 98.06 60 ARG B N 1
ATOM 1525 C CA . ARG B 1 60 ? 10.492 1.249 7.875 1 98.06 60 ARG B CA 1
ATOM 1526 C C . ARG B 1 60 ? 11.617 1.835 8.727 1 98.06 60 ARG B C 1
ATOM 1528 O O . ARG B 1 60 ? 11.766 3.057 8.812 1 98.06 60 ARG B O 1
ATOM 1535 N N . ASN B 1 61 ? 12.406 0.98 9.328 1 97.94 61 ASN B N 1
ATOM 1536 C CA . ASN B 1 61 ? 13.508 1.424 10.18 1 97.94 61 ASN B CA 1
ATOM 1537 C C . ASN B 1 61 ? 14.555 2.199 9.391 1 97.94 61 ASN B C 1
ATOM 1539 O O . ASN B 1 61 ? 15.109 3.182 9.883 1 97.94 61 ASN B O 1
ATOM 1543 N N . ALA B 1 62 ? 14.836 1.793 8.227 1 97.62 62 ALA B N 1
ATOM 1544 C CA . ALA B 1 62 ? 15.805 2.479 7.383 1 97.62 62 ALA B CA 1
ATOM 1545 C C . ALA B 1 62 ? 15.312 3.873 7.004 1 97.62 62 ALA B C 1
ATOM 1547 O O . ALA B 1 62 ? 16.125 4.793 6.824 1 97.62 62 ALA B O 1
ATOM 1548 N N . LEU B 1 63 ? 14.023 4.031 6.848 1 97.25 63 LEU B N 1
ATOM 1549 C CA . LEU B 1 63 ? 13.453 5.309 6.422 1 97.25 63 LEU B CA 1
ATOM 1550 C C . LEU B 1 63 ? 13.281 6.246 7.613 1 97.25 63 LEU B C 1
ATOM 1552 O O . LEU B 1 63 ? 13.148 7.461 7.434 1 97.25 63 LEU B O 1
ATOM 1556 N N . LYS B 1 64 ? 13.148 5.738 8.781 1 94.81 64 LYS B N 1
ATOM 1557 C CA . LYS B 1 64 ? 12.836 6.488 10 1 94.81 64 LYS B CA 1
ATOM 1558 C C . LYS B 1 64 ? 13.805 7.66 10.18 1 94.81 64 LYS B C 1
ATOM 1560 O O . LYS B 1 64 ? 13.375 8.805 10.297 1 94.81 64 LYS B O 1
ATOM 1565 N N . ASP B 1 65 ? 15.062 7.453 10.117 1 87.12 65 ASP B N 1
ATOM 1566 C CA . ASP B 1 65 ? 16.016 8.516 10.414 1 87.12 65 ASP B CA 1
ATOM 1567 C C . ASP B 1 65 ? 16.109 9.516 9.266 1 87.12 65 ASP B C 1
ATOM 1569 O O . ASP B 1 65 ? 16.484 10.664 9.461 1 87.12 65 ASP B O 1
ATOM 1573 N N . GLU B 1 66 ? 15.633 9.07 8.188 1 90.88 66 GLU B N 1
ATOM 1574 C CA . GLU B 1 66 ? 15.805 9.891 6.992 1 90.88 66 GLU B CA 1
ATOM 1575 C C . GLU B 1 66 ? 14.578 10.766 6.738 1 90.88 66 GLU B C 1
ATOM 1577 O O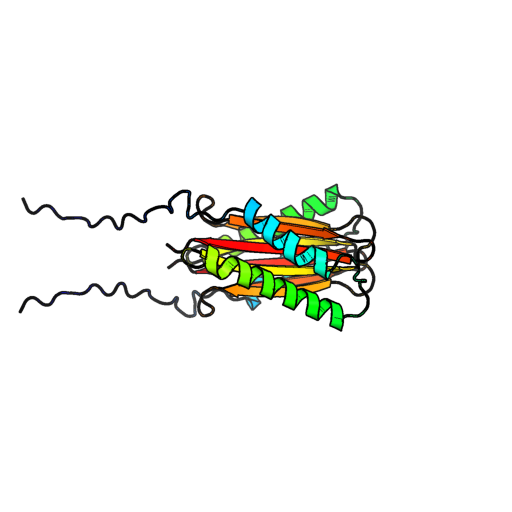 . GLU B 1 66 ? 14.703 11.906 6.297 1 90.88 66 GLU B O 1
ATOM 1582 N N . TYR B 1 67 ? 13.43 10.266 7.078 1 93.5 67 TYR B N 1
ATOM 1583 C CA . TYR B 1 67 ? 12.258 10.938 6.543 1 93.5 67 TYR B CA 1
ATOM 1584 C C . TYR B 1 67 ? 11.266 11.281 7.652 1 93.5 67 TYR B C 1
ATOM 1586 O O . TYR B 1 67 ? 10.414 12.148 7.484 1 93.5 67 TYR B O 1
ATOM 1594 N N . THR B 1 68 ? 11.32 10.812 8.797 1 91.5 68 THR B N 1
ATOM 1595 C CA . THR B 1 68 ? 10.18 10.836 9.711 1 91.5 68 THR B CA 1
ATOM 1596 C C . THR B 1 68 ? 10.086 12.18 10.422 1 91.5 68 THR B C 1
ATOM 1598 O O . THR B 1 68 ? 9.109 12.445 11.133 1 91.5 68 THR B O 1
ATOM 1601 N N . ASN B 1 69 ? 11.086 13.008 10.219 1 91.56 69 ASN B N 1
ATOM 1602 C CA . ASN B 1 69 ? 10.977 14.359 10.758 1 91.56 69 ASN B CA 1
ATOM 1603 C C . ASN B 1 69 ? 9.938 15.18 10 1 91.56 69 ASN B C 1
ATOM 1605 O O . ASN B 1 69 ? 9.344 16.109 10.555 1 91.56 69 ASN B O 1
ATOM 1609 N N . ARG B 1 70 ? 9.688 14.836 8.781 1 93.12 70 ARG B N 1
ATOM 1610 C CA . ARG B 1 70 ? 8.828 15.664 7.953 1 93.12 70 ARG B CA 1
ATOM 1611 C C . ARG B 1 70 ? 7.742 14.828 7.281 1 93.12 70 ARG B C 1
ATOM 1613 O O . ARG B 1 70 ? 6.879 15.367 6.582 1 93.12 70 ARG B O 1
ATOM 1620 N N . PHE B 1 71 ? 7.789 13.547 7.496 1 96.5 71 PHE B N 1
ATOM 1621 C CA . PHE B 1 71 ? 6.832 12.688 6.809 1 96.5 71 PHE B CA 1
ATOM 1622 C C . PHE B 1 71 ? 6.25 11.648 7.766 1 96.5 71 PHE B C 1
ATOM 1624 O O . PHE B 1 71 ? 6.961 11.117 8.617 1 96.5 71 PHE B O 1
ATOM 1631 N N . LYS B 1 72 ? 4.992 11.336 7.602 1 96.81 72 LYS B N 1
ATOM 1632 C CA . LYS B 1 72 ? 4.434 10.062 8.039 1 96.81 72 LYS B CA 1
ATOM 1633 C C . LYS B 1 72 ? 4.754 8.953 7.039 1 96.81 72 LYS B C 1
ATOM 1635 O O . LYS B 1 72 ? 4.648 9.148 5.828 1 96.81 72 LYS B O 1
ATOM 1640 N N . ILE B 1 73 ? 5.137 7.77 7.551 1 97.75 73 ILE B N 1
ATOM 1641 C CA . ILE B 1 73 ? 5.598 6.695 6.676 1 97.75 73 ILE B CA 1
ATOM 1642 C C . ILE B 1 73 ? 4.766 5.438 6.922 1 97.75 73 ILE B C 1
ATOM 1644 O O . ILE B 1 73 ? 4.5 5.078 8.07 1 97.75 73 ILE B O 1
ATOM 1648 N N . MET B 1 74 ? 4.352 4.777 5.895 1 97.38 74 MET B N 1
ATOM 1649 C CA . MET B 1 74 ? 3.775 3.438 5.934 1 97.38 74 MET B CA 1
ATOM 1650 C C . MET B 1 74 ? 4.438 2.529 4.902 1 97.38 74 MET B C 1
ATOM 1652 O O . MET B 1 74 ? 4.59 2.912 3.742 1 97.38 74 MET B O 1
ATOM 1656 N N . VAL B 1 75 ? 4.836 1.393 5.336 1 98.38 75 VAL B N 1
ATOM 1657 C CA . VAL B 1 75 ? 5.438 0.401 4.453 1 98.38 75 VAL B CA 1
ATOM 1658 C C . VAL B 1 75 ? 4.527 -0.822 4.352 1 98.38 75 VAL B C 1
ATOM 1660 O O . VAL B 1 75 ? 4.035 -1.32 5.363 1 98.38 75 VAL B O 1
ATOM 1663 N N . GLN B 1 76 ? 4.289 -1.246 3.18 1 97.44 76 GLN B N 1
ATOM 1664 C CA . GLN B 1 76 ? 3.518 -2.449 2.891 1 97.44 76 GLN B CA 1
ATOM 1665 C C . GLN B 1 76 ? 4.328 -3.439 2.061 1 97.44 76 GLN B C 1
ATOM 1667 O O . GLN B 1 76 ? 4.969 -3.057 1.081 1 97.44 76 GLN B O 1
ATOM 1672 N N . VAL B 1 77 ? 4.258 -4.711 2.467 1 98 77 VAL B N 1
ATOM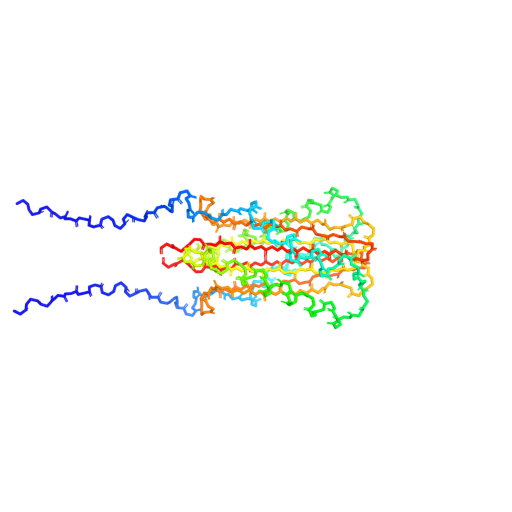 1673 C CA . VAL B 1 77 ? 4.938 -5.789 1.755 1 98 77 VAL B CA 1
ATOM 1674 C C . VAL B 1 77 ? 3.936 -6.879 1.389 1 98 77 VAL B C 1
ATOM 1676 O O . VAL B 1 77 ? 3.123 -7.289 2.221 1 98 77 VAL B O 1
ATOM 1679 N N . VAL B 1 78 ? 3.959 -7.348 0.142 1 95.38 78 VAL B N 1
ATOM 1680 C CA . VAL B 1 78 ? 3.18 -8.492 -0.33 1 95.38 78 VAL B CA 1
ATOM 1681 C C . VAL B 1 78 ? 4.105 -9.531 -0.953 1 95.38 78 VAL B C 1
ATOM 1683 O O . VAL B 1 78 ? 4.906 -9.203 -1.837 1 95.38 78 VAL B O 1
ATOM 1686 N N . ILE B 1 79 ? 4.047 -10.719 -0.514 1 94.81 79 ILE B N 1
ATOM 1687 C CA . ILE B 1 79 ? 4.793 -11.828 -1.098 1 94.81 79 ILE B CA 1
ATOM 1688 C C . ILE B 1 79 ? 3.828 -12.922 -1.539 1 94.81 79 ILE B C 1
ATOM 1690 O O . ILE B 1 79 ? 2.91 -13.289 -0.799 1 94.81 79 ILE B O 1
ATOM 1694 N N . GLY B 1 80 ? 4.008 -13.422 -2.719 1 92.12 80 GLY B N 1
ATOM 1695 C CA . GLY B 1 80 ? 3.197 -14.508 -3.236 1 92.12 80 GLY B CA 1
ATOM 1696 C C . GLY B 1 80 ? 3.984 -15.484 -4.094 1 92.12 80 GLY B C 1
ATOM 1697 O O . GLY B 1 80 ? 5.129 -15.211 -4.465 1 92.12 80 GLY B O 1
ATOM 1698 N N . GLU B 1 81 ? 3.34 -16.578 -4.289 1 90.88 81 GLU B N 1
ATOM 1699 C CA . GLU B 1 81 ? 3.945 -17.578 -5.168 1 90.88 81 GLU B CA 1
ATOM 1700 C C . GLU B 1 81 ? 3.936 -17.109 -6.621 1 90.88 81 GLU B C 1
ATOM 1702 O O . GLU B 1 81 ? 2.928 -16.594 -7.105 1 90.88 81 GLU B O 1
ATOM 1707 N N . LYS B 1 82 ? 5.195 -17.094 -7.195 1 86 82 LYS B N 1
ATOM 1708 C CA . LYS B 1 82 ? 5.293 -16.719 -8.602 1 86 82 LYS B CA 1
ATOM 1709 C C . LYS B 1 82 ? 4.789 -17.828 -9.508 1 86 82 LYS B C 1
ATOM 1711 O O . LYS B 1 82 ? 5.273 -18.969 -9.438 1 86 82 LYS B O 1
ATOM 1716 N N . GLN B 1 83 ? 3.689 -17.438 -10.305 1 75.31 83 GLN B N 1
ATOM 1717 C CA . GLN B 1 83 ? 3.311 -18.312 -11.398 1 75.31 83 GLN B CA 1
ATOM 1718 C C . GLN B 1 83 ? 3.029 -17.516 -12.672 1 75.31 83 GLN B C 1
ATOM 1720 O O . GLN B 1 83 ? 2.48 -16.422 -12.609 1 75.31 83 GLN B O 1
ATOM 1725 N N . GLY B 1 84 ? 3.641 -17.953 -13.648 1 74.44 84 GLY B N 1
ATOM 1726 C CA . GLY B 1 84 ? 3.27 -17.438 -14.953 1 74.44 84 GLY B CA 1
ATOM 1727 C C . GLY B 1 84 ? 3.73 -16.016 -15.188 1 74.44 84 GLY B C 1
ATOM 1728 O O . GLY B 1 84 ? 4.91 -15.703 -15.023 1 74.44 84 GLY B O 1
ATOM 1729 N N . GLN B 1 85 ? 2.693 -15.023 -15.359 1 71.62 85 GLN B N 1
ATOM 1730 C CA . GLN B 1 85 ? 2.932 -13.703 -15.938 1 71.62 85 GLN B CA 1
ATOM 1731 C C . GLN B 1 85 ? 3.16 -12.656 -14.852 1 71.62 85 GLN B C 1
ATOM 1733 O O . GLN B 1 85 ? 3.197 -11.461 -15.133 1 71.62 85 GLN B O 1
ATOM 1738 N N . GLY B 1 86 ? 3.209 -12.961 -13.672 1 80 86 GLY B N 1
ATOM 1739 C CA . GLY B 1 86 ? 3.59 -12.008 -12.641 1 80 86 GLY B CA 1
ATOM 1740 C C . GLY B 1 86 ? 2.414 -11.227 -12.086 1 80 86 GLY B C 1
ATOM 1741 O O . GLY B 1 86 ? 1.322 -11.773 -11.914 1 80 86 GLY B O 1
ATOM 1742 N N . VAL B 1 87 ? 2.629 -9.977 -11.578 1 89.56 87 VAL B N 1
ATOM 1743 C CA . VAL B 1 87 ? 1.643 -9.156 -10.883 1 89.56 87 VAL B CA 1
ATOM 1744 C C . VAL B 1 87 ? 1.5 -7.809 -11.578 1 89.56 87 VAL B C 1
ATOM 1746 O O . VAL B 1 87 ? 2.434 -7.34 -12.234 1 89.56 87 VAL B O 1
ATOM 1749 N N . ARG B 1 88 ? 0.296 -7.281 -11.516 1 93.19 88 ARG B N 1
ATOM 1750 C CA . ARG B 1 88 ? 0.027 -5.922 -11.977 1 93.19 88 ARG B CA 1
ATOM 1751 C C . ARG B 1 88 ? -0.394 -5.027 -10.812 1 93.19 88 ARG B C 1
ATOM 1753 O O . ARG B 1 88 ? -1.001 -5.5 -9.852 1 93.19 88 ARG B O 1
ATOM 1760 N N . MET B 1 89 ? -0.017 -3.689 -11 1 94.69 89 MET B N 1
ATOM 1761 C CA . MET B 1 89 ? -0.311 -2.766 -9.906 1 94.69 89 MET B CA 1
ATOM 1762 C C . MET B 1 89 ? -0.915 -1.47 -10.438 1 94.69 89 MET B C 1
ATOM 1764 O O . MET B 1 89 ? -0.567 -1.021 -11.531 1 94.69 89 MET B O 1
ATOM 1768 N N . GLY B 1 90 ? -1.788 -0.935 -9.648 1 96.44 90 GLY B N 1
ATOM 1769 C CA . GLY B 1 90 ? -2.361 0.381 -9.883 1 96.44 90 GLY B CA 1
ATOM 1770 C C . GLY B 1 90 ? -2.572 1.175 -8.609 1 96.44 90 GLY B C 1
ATOM 1771 O O . GLY B 1 90 ? -2.803 0.599 -7.543 1 96.44 90 GLY B O 1
ATOM 1772 N N . SER B 1 91 ? -2.439 2.48 -8.734 1 96.31 91 SER B N 1
ATOM 1773 C CA . SER B 1 91 ? -2.631 3.344 -7.57 1 96.31 91 SER B CA 1
ATOM 1774 C C . SER B 1 91 ? -3.324 4.645 -7.957 1 96.31 91 SER B C 1
ATOM 1776 O O . SER B 1 91 ? -3.189 5.113 -9.086 1 96.31 91 SER B O 1
ATOM 1778 N N . LYS B 1 92 ? -4.086 5.129 -7.094 1 97.5 92 LYS B N 1
ATOM 1779 C CA . LYS B 1 92 ? -4.703 6.449 -7.176 1 97.5 92 LYS B CA 1
ATOM 1780 C C . LYS B 1 92 ? -4.645 7.164 -5.832 1 97.5 92 LYS B C 1
ATOM 1782 O O . LYS B 1 92 ? -4.68 6.527 -4.777 1 97.5 92 LYS B O 1
ATOM 1787 N N . CYS B 1 93 ? -4.496 8.453 -5.914 1 95.88 93 CYS B N 1
ATOM 1788 C CA . CYS B 1 93 ? -4.32 9.188 -4.664 1 95.88 93 CYS B CA 1
ATOM 1789 C C . CYS B 1 93 ? -5.137 10.469 -4.668 1 95.88 93 CYS B C 1
ATOM 1791 O O . CYS B 1 93 ? -5.488 10.992 -5.73 1 95.88 93 CYS B O 1
ATOM 1793 N N . PHE B 1 94 ? -5.531 10.883 -3.49 1 95.69 94 PHE B N 1
ATOM 1794 C CA . PHE B 1 94 ? -6.035 12.219 -3.186 1 95.69 94 PHE B CA 1
ATOM 1795 C C . PHE B 1 94 ? -5.191 12.883 -2.104 1 95.69 94 PHE B C 1
ATOM 1797 O O . PHE B 1 94 ? -5.555 12.859 -0.925 1 95.69 94 PHE B O 1
ATOM 1804 N N . TRP B 1 95 ? -3.969 13.359 -2.457 1 95.06 95 TRP B N 1
ATOM 1805 C CA . TRP B 1 95 ? -2.994 13.984 -1.572 1 95.06 95 TRP B CA 1
ATOM 1806 C C . TRP B 1 95 ? -2.262 15.117 -2.285 1 95.06 95 TRP B C 1
ATOM 1808 O O . TRP B 1 95 ? -2.6 15.469 -3.418 1 95.06 95 TRP B O 1
ATOM 1818 N N . ASP B 1 96 ? -1.448 15.789 -1.603 1 94.12 96 ASP B N 1
ATOM 1819 C CA . ASP B 1 96 ? -0.63 16.844 -2.193 1 94.12 96 ASP B CA 1
ATOM 1820 C C . ASP B 1 96 ? 0.564 16.266 -2.943 1 94.12 96 ASP B C 1
ATOM 1822 O O . ASP B 1 96 ? 1.58 15.922 -2.334 1 94.12 96 ASP B O 1
ATOM 1826 N N . SER B 1 97 ? 0.469 16.25 -4.234 1 92.88 97 SER B N 1
ATOM 1827 C CA . SER B 1 97 ? 1.46 15.57 -5.062 1 92.88 97 SER B CA 1
ATOM 1828 C C . SER B 1 97 ? 2.773 16.344 -5.105 1 92.88 97 SER B C 1
ATOM 1830 O O . SER B 1 97 ? 3.797 15.82 -5.547 1 92.88 97 SER B O 1
ATOM 1832 N N . ASP B 1 98 ? 2.814 17.531 -4.617 1 92.81 98 ASP B N 1
ATOM 1833 C CA . ASP B 1 98 ? 4.055 18.297 -4.566 1 92.81 98 ASP B CA 1
ATOM 1834 C C . ASP B 1 98 ? 4.938 17.844 -3.406 1 92.81 98 ASP B C 1
ATOM 1836 O O . ASP B 1 98 ? 6.152 18.047 -3.428 1 92.81 98 ASP B O 1
ATOM 1840 N N . THR B 1 99 ? 4.32 17.266 -2.387 1 93.69 99 THR B N 1
ATOM 1841 C CA . THR B 1 99 ? 5.07 16.922 -1.186 1 93.69 99 THR B CA 1
ATOM 1842 C C . THR B 1 99 ? 4.949 15.43 -0.887 1 93.69 99 THR B C 1
ATOM 1844 O O . THR B 1 99 ? 5.941 14.773 -0.567 1 93.69 99 THR B O 1
ATOM 1847 N N . ASP B 1 100 ? 3.762 14.891 -0.982 1 96 100 ASP B N 1
ATOM 1848 C CA . ASP B 1 100 ? 3.545 13.469 -0.722 1 96 100 ASP B CA 1
ATOM 1849 C C . ASP B 1 100 ? 4.035 12.617 -1.889 1 96 100 ASP B C 1
ATOM 1851 O O . ASP B 1 100 ? 4.035 13.07 -3.037 1 96 100 ASP B O 1
ATOM 1855 N N . ASN B 1 101 ? 4.52 11.484 -1.567 1 96.88 101 ASN B N 1
ATOM 1856 C CA . ASN B 1 101 ? 5.008 10.617 -2.633 1 96.88 101 ASN B CA 1
ATOM 1857 C C . ASN B 1 101 ? 4.984 9.148 -2.219 1 96.88 101 ASN B C 1
ATOM 1859 O O . ASN B 1 101 ? 4.633 8.828 -1.083 1 96.88 101 ASN B O 1
ATOM 1863 N N . VAL B 1 102 ? 5.242 8.289 -3.174 1 97.19 102 VAL B N 1
ATOM 1864 C CA . VAL B 1 102 ? 5.273 6.848 -2.959 1 97.19 102 VAL B CA 1
ATOM 1865 C C . VAL B 1 102 ? 6.457 6.238 -3.707 1 97.19 102 VAL B C 1
ATOM 1867 O O . VAL B 1 102 ? 6.891 6.77 -4.73 1 97.19 102 VAL B O 1
ATOM 1870 N N . ALA B 1 103 ? 7.043 5.234 -3.137 1 97.5 103 ALA B N 1
ATOM 1871 C CA . ALA B 1 103 ? 8.07 4.434 -3.803 1 97.5 103 ALA B CA 1
ATOM 1872 C C . ALA B 1 103 ? 7.699 2.951 -3.789 1 97.5 103 ALA B C 1
ATOM 1874 O O . ALA B 1 103 ? 7.129 2.455 -2.814 1 97.5 103 ALA B O 1
ATOM 1875 N N . TRP B 1 104 ? 8.023 2.268 -4.898 1 96.06 104 TRP B N 1
ATOM 1876 C CA . TRP B 1 104 ? 7.766 0.837 -5.02 1 96.06 104 TRP B CA 1
ATOM 1877 C C . TRP B 1 104 ? 9.031 0.086 -5.418 1 96.06 104 TRP B C 1
ATOM 1879 O O . TRP B 1 104 ? 9.844 0.589 -6.203 1 96.06 104 TRP B O 1
ATOM 1889 N N . PHE B 1 105 ? 9.156 -1.087 -4.918 1 98.06 105 PHE B N 1
ATOM 1890 C CA . PHE B 1 105 ? 10.172 -2.033 -5.371 1 98.06 105 PHE B CA 1
ATOM 1891 C C . PHE B 1 105 ? 9.555 -3.404 -5.625 1 98.06 105 PHE B C 1
ATOM 1893 O O . PHE B 1 105 ? 8.82 -3.928 -4.785 1 98.06 105 PHE B O 1
ATOM 1900 N N . ASN B 1 106 ? 9.781 -3.902 -6.852 1 95.44 106 ASN B N 1
ATOM 1901 C CA . ASN B 1 106 ? 9.328 -5.23 -7.238 1 95.44 106 ASN B CA 1
ATOM 1902 C C . ASN B 1 106 ? 10.492 -6.215 -7.348 1 95.44 106 ASN B C 1
ATOM 1904 O O . ASN B 1 106 ? 11.5 -5.922 -7.988 1 95.44 106 ASN B O 1
ATOM 1908 N N . PHE B 1 107 ? 10.195 -7.309 -6.727 1 96.5 107 PHE B N 1
ATOM 1909 C CA . PHE B 1 107 ? 11.18 -8.383 -6.77 1 96.5 107 PHE B CA 1
ATOM 1910 C C . PHE B 1 107 ? 10.531 -9.695 -7.195 1 96.5 107 PHE B C 1
ATOM 1912 O O . PHE B 1 107 ? 9.359 -9.93 -6.914 1 96.5 107 PHE B O 1
ATOM 1919 N N . MET B 1 108 ? 11.336 -10.477 -7.957 1 94 108 MET B N 1
ATOM 1920 C CA . MET B 1 108 ? 10.891 -11.836 -8.258 1 94 108 MET B CA 1
ATOM 1921 C C . MET B 1 108 ? 12.078 -12.781 -8.383 1 94 108 MET B C 1
ATOM 1923 O O . MET B 1 108 ? 13.133 -12.391 -8.891 1 94 108 MET B O 1
ATOM 1927 N N . ASN B 1 109 ? 11.867 -13.969 -7.961 1 94 109 ASN B N 1
ATOM 1928 C CA . ASN B 1 109 ? 12.742 -15.086 -8.305 1 94 109 ASN B CA 1
ATOM 1929 C C . ASN B 1 109 ? 11.961 -16.234 -8.953 1 94 109 ASN B C 1
ATOM 1931 O O . ASN B 1 109 ? 10.859 -16.031 -9.461 1 94 109 ASN B O 1
ATOM 1935 N N . ASP B 1 110 ? 12.469 -17.438 -9.016 1 91.75 110 ASP B N 1
ATOM 1936 C CA . ASP B 1 110 ? 11.812 -18.531 -9.734 1 91.75 110 ASP B CA 1
ATOM 1937 C C . ASP B 1 110 ? 10.594 -19.031 -8.969 1 91.75 110 ASP B C 1
ATOM 1939 O O . ASP B 1 110 ? 9.766 -19.766 -9.523 1 91.75 110 ASP B O 1
ATOM 1943 N N . SER B 1 111 ? 10.422 -18.625 -7.711 1 91.44 111 SER B N 1
ATOM 1944 C CA . SER B 1 111 ? 9.422 -19.25 -6.852 1 91.44 111 SER B CA 1
ATOM 1945 C C . SER B 1 111 ? 8.414 -18.219 -6.344 1 91.44 111 SER B C 1
ATOM 1947 O O . SER B 1 111 ? 7.242 -18.547 -6.133 1 91.44 111 SER B O 1
ATOM 1949 N N . LEU B 1 112 ? 8.883 -16.984 -6.141 1 93.44 112 LEU B N 1
ATOM 1950 C CA . LEU B 1 112 ? 7.992 -16.031 -5.48 1 93.44 112 LEU B CA 1
ATOM 1951 C C . LEU B 1 112 ? 8.164 -14.633 -6.059 1 93.44 112 LEU B C 1
ATOM 1953 O O . LEU B 1 112 ? 9.156 -14.352 -6.734 1 93.44 112 LEU B O 1
ATOM 1957 N N . TYR B 1 113 ? 7.219 -13.797 -5.875 1 93.31 113 TYR B N 1
ATOM 1958 C CA . TYR B 1 113 ? 7.324 -12.359 -6.117 1 93.31 113 TYR B CA 1
ATOM 1959 C C . TYR B 1 113 ? 7.129 -11.578 -4.824 1 93.31 113 TYR B C 1
ATOM 1961 O O . TYR B 1 113 ? 6.527 -12.078 -3.871 1 93.31 113 TYR B O 1
ATOM 1969 N N . CYS B 1 114 ? 7.602 -10.406 -4.812 1 96.06 114 CYS B N 1
ATOM 1970 C CA . CYS B 1 114 ? 7.488 -9.508 -3.672 1 96.06 114 CYS B CA 1
ATOM 1971 C C . CYS B 1 114 ? 7.316 -8.062 -4.133 1 96.06 114 CYS B C 1
ATOM 1973 O O . CYS B 1 114 ? 8.094 -7.574 -4.953 1 96.06 114 CYS B O 1
ATOM 1975 N N . VAL B 1 115 ? 6.324 -7.469 -3.596 1 96.5 115 VAL B N 1
ATOM 1976 C CA . VAL B 1 115 ? 6.098 -6.047 -3.824 1 96.5 115 VAL B CA 1
ATOM 1977 C C . VAL B 1 115 ? 6.23 -5.281 -2.51 1 96.5 115 VAL B C 1
ATOM 1979 O O . VAL B 1 115 ? 5.574 -5.617 -1.521 1 96.5 115 VAL B O 1
ATOM 1982 N N . VAL B 1 116 ? 7.066 -4.328 -2.502 1 98.44 116 VAL B N 1
ATOM 1983 C CA . VAL B 1 116 ? 7.23 -3.428 -1.364 1 98.44 116 VAL B CA 1
ATOM 1984 C C . VAL B 1 116 ? 6.82 -2.012 -1.76 1 98.44 116 VAL B C 1
ATOM 1986 O O . VAL B 1 116 ? 7.234 -1.509 -2.807 1 98.44 116 VAL B O 1
ATOM 1989 N N . ILE B 1 117 ? 6.047 -1.426 -0.941 1 98.12 117 ILE B N 1
ATOM 1990 C CA . ILE B 1 117 ? 5.598 -0.062 -1.203 1 98.12 117 ILE B CA 1
ATOM 1991 C C . ILE B 1 117 ? 5.797 0.794 0.046 1 98.12 117 ILE B C 1
ATOM 1993 O O . ILE B 1 117 ? 5.484 0.363 1.158 1 98.12 117 ILE B O 1
ATOM 1997 N N . ALA B 1 118 ? 6.316 1.967 -0.075 1 98.06 118 ALA B N 1
ATOM 1998 C CA . ALA B 1 118 ? 6.41 2.961 0.991 1 98.06 118 ALA B CA 1
ATOM 1999 C C . ALA B 1 118 ? 5.648 4.23 0.627 1 98.06 118 ALA B C 1
ATOM 2001 O O . ALA B 1 118 ? 5.867 4.809 -0.44 1 98.06 118 ALA B O 1
ATOM 2002 N N . PHE B 1 119 ? 4.848 4.602 1.528 1 97.19 119 PHE B N 1
ATOM 2003 C CA . PHE B 1 119 ? 4.082 5.836 1.406 1 97.19 119 PHE B CA 1
ATOM 2004 C C . PHE B 1 119 ? 4.605 6.895 2.367 1 97.19 119 PHE B C 1
ATOM 2006 O O . PHE B 1 119 ? 4.82 6.617 3.549 1 97.19 119 PHE B O 1
ATOM 2013 N N . ALA B 1 120 ? 4.758 8.055 1.806 1 97.62 120 ALA B N 1
ATOM 2014 C CA . ALA B 1 120 ? 5.223 9.172 2.627 1 97.62 120 ALA B CA 1
ATOM 2015 C C . ALA B 1 120 ? 4.297 10.375 2.486 1 97.62 120 ALA B C 1
ATOM 2017 O O . ALA B 1 120 ? 4.117 10.898 1.385 1 97.62 120 ALA B O 1
ATOM 2018 N N . THR B 1 121 ? 3.732 10.836 3.535 1 96.19 121 THR B N 1
ATOM 2019 C CA . THR B 1 121 ? 2.865 12.008 3.559 1 96.19 121 THR B CA 1
ATOM 2020 C C . THR B 1 121 ? 3.488 13.125 4.391 1 96.19 121 THR B C 1
ATOM 2022 O O . THR B 1 121 ? 3.865 12.906 5.547 1 96.19 121 THR B O 1
ATOM 2025 N N . TYR B 1 122 ? 3.52 14.266 3.811 1 94.62 122 TYR B N 1
ATOM 2026 C CA . TYR B 1 122 ? 4.211 15.391 4.434 1 94.62 122 TYR B CA 1
ATOM 2027 C C . TYR B 1 122 ? 3.447 15.891 5.652 1 94.62 122 TYR B C 1
ATOM 2029 O O . TYR B 1 122 ? 2.223 16.031 5.609 1 94.62 122 TYR B O 1
ATOM 2037 N N . LEU B 1 123 ? 4.285 16.172 6.695 1 88.44 123 LEU B N 1
ATOM 2038 C CA . LEU B 1 123 ? 3.758 16.766 7.918 1 88.44 123 LEU B CA 1
ATOM 2039 C C . LEU B 1 123 ? 3.748 18.281 7.816 1 88.44 123 LEU B C 1
ATOM 2041 O O . LEU B 1 123 ? 4.793 18.906 7.598 1 88.44 123 LEU B O 1
ATOM 2045 N N . TYR B 1 124 ? 2.607 18.859 7.719 1 76.81 124 TYR B N 1
ATOM 2046 C CA . TYR B 1 124 ? 2.568 20.312 7.633 1 76.81 124 TYR B CA 1
ATOM 2047 C C . TYR B 1 124 ? 2.859 20.953 8.984 1 76.81 124 TYR B C 1
ATOM 2049 O O . TYR B 1 124 ? 2.525 20.375 10.031 1 76.81 124 TYR B O 1
#

InterPro domains:
  IPR005334 Dynein light chain Tctex-1-like [PF03645] (24-119)
  IPR005334 Dynein light chain Tctex-1-like [PTHR21255] (5-123)
  IPR038586 Tctex-1-like superfamily [G3DSA:3.30.1140.40] (24-122)

Sequence (248 aa):
MKGTNSQENYWTRPSYKEKFCPLKVREIMKNIVEPKLIEEKYQGRTAINQYTYDIAESVRNALKDEYTNRFKIMVQVVIGEKQGQGVRMGSKCFWDSDTDNVAWFNFMNDSLYCVVIAFATYLYMKGTNSQENYWTRPSYKEKFCPLKVREIMKNIVEPKLIEEKYQGRTAINQYTYDIAESVRNALKDEYTNRFKIMVQVVIGEKQGQGVRMGSKCFWDSDTDNVAWFNFMNDSLYCVVIAFATYLY

pLDDT: mean 87.07, std 18.23, range [32.03, 98.75]

Secondary structure (DSSP, 8-state):
---------------GGGS--HHHHHHHHHHHHHHHHTT-----HHHHHHHHHHHHHHHHHHHHHHHTTTEEEEEEEEEEE--TT-EEEEEEEES-TTT-EEEEEEEE-SSEEEEEEEEEEE--/---------------GGGS--HHHHHHHHHHHHHHHHTT-----HHHHHHHHHHHHHHHHHHHHHHHTTTEEEEEEEEEEE--TT-EEEEEEEES-TTT-EEEEEEEE-SSEEEEEEEEEEE--

Organism: NCBI:txid5963

Solvent-accessible surface area (backbone atoms only — not comparable to full-atom values): 13979 Å² total; per-residue (Å²): 134,79,77,76,76,72,77,67,80,70,75,72,70,70,55,85,87,65,53,81,52,43,70,62,50,28,52,53,43,49,66,58,46,48,82,68,44,66,83,49,63,72,63,59,69,65,59,52,46,49,49,25,42,50,49,14,47,50,50,44,60,65,43,44,86,74,42,50,90,47,25,35,36,37,22,40,22,40,40,30,42,47,41,92,91,48,72,42,74,21,69,32,72,55,65,56,75,91,61,29,50,66,30,66,39,81,47,73,50,92,32,23,33,34,43,38,38,38,40,36,40,60,59,128,133,81,78,77,76,72,75,67,79,69,75,71,70,69,55,85,87,66,53,82,52,43,70,64,51,28,52,54,45,48,67,58,45,48,82,70,44,66,85,49,63,72,63,60,69,66,60,52,45,50,49,25,43,52,50,15,46,52,51,44,57,66,42,44,86,73,42,50,89,47,24,33,38,40,22,40,22,39,39,31,41,46,42,92,89,48,72,42,74,20,67,33,71,55,64,57,75,90,60,29,51,66,30,66,38,80,45,71,52,92,32,23,35,36,41,37,38,40,40,36,41,60,59,127

Radius of gyration: 20.4 Å; Cα contacts (8 Å, |Δi|>4): 435; chains: 2; bounding box: 38×76×54 Å

Foldseek 3Di:
DPPPPPVPPCPPDDDPQQADDQVVLQVQLCVLLCVVPQPPAPPDPVVVVVSQVSSQVSSCVVCCVRHVVWKDKGKGKDKDFDDDPDDDDDDDDDADPSGWDKYWYWDDYPTMIMIMMMTIHTDD/DPPPPPVPPCPPDDDPQQADDQVVLQVQLCVLLCVVPQPPAPDDPVVVVVSQVSSQVSSCVVCCVRHVVWKDKGKGKDKDFDDDPDDDDDDDDDADPSGWDKYWYWDDYPTMIMIMMMTIHTDD